Protein AF-A0A7Z7J2I7-F1 (afdb_monomer_lite)

Structure (mmCIF, N/CA/C/O backbone):
data_AF-A0A7Z7J2I7-F1
#
_entry.id   AF-A0A7Z7J2I7-F1
#
loop_
_atom_site.group_PDB
_atom_site.id
_atom_site.type_symbol
_atom_site.label_atom_id
_atom_site.label_alt_id
_atom_site.label_comp_id
_atom_site.label_asym_id
_atom_site.label_entity_id
_atom_site.label_seq_id
_atom_site.pdbx_PDB_ins_code
_atom_site.Cartn_x
_atom_site.Cartn_y
_atom_site.Cartn_z
_atom_site.occupancy
_atom_site.B_iso_or_equiv
_atom_site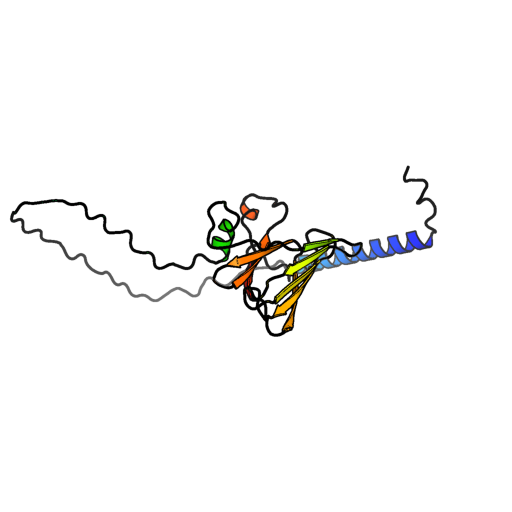.auth_seq_id
_atom_site.auth_comp_id
_atom_site.auth_asym_id
_atom_site.auth_atom_id
_atom_site.pdbx_PDB_model_num
ATOM 1 N N . MET A 1 1 ? 32.968 -18.333 -18.593 1.00 41.97 1 MET A N 1
ATOM 2 C CA . MET A 1 1 ? 32.351 -19.599 -19.050 1.00 41.97 1 MET A CA 1
ATOM 3 C C . MET A 1 1 ? 30.915 -19.385 -19.571 1.00 41.97 1 MET A C 1
ATOM 5 O O . MET A 1 1 ? 30.042 -20.169 -19.248 1.00 41.97 1 MET A O 1
ATOM 9 N N . TRP A 1 2 ? 30.654 -18.360 -20.406 1.00 38.00 2 TRP A N 1
ATOM 10 C CA . TRP A 1 2 ? 29.301 -18.065 -20.946 1.00 38.00 2 TRP A CA 1
ATOM 11 C C . TRP A 1 2 ? 29.164 -18.233 -22.467 1.00 38.00 2 TRP A C 1
ATOM 13 O O . TRP A 1 2 ? 28.057 -18.342 -22.977 1.00 38.00 2 TRP A O 1
ATOM 23 N N . ARG A 1 3 ? 30.276 -18.348 -23.208 1.00 45.78 3 ARG A N 1
ATOM 24 C CA . ARG A 1 3 ? 30.241 -18.556 -24.667 1.00 45.78 3 ARG A CA 1
ATOM 25 C C . ARG A 1 3 ? 29.925 -19.993 -25.108 1.00 45.78 3 ARG A C 1
ATOM 27 O O . ARG A 1 3 ? 29.630 -20.194 -26.276 1.00 45.78 3 ARG A O 1
ATOM 34 N N . LYS A 1 4 ? 29.966 -20.980 -24.203 1.00 50.62 4 LYS A N 1
ATOM 35 C CA . LYS A 1 4 ? 29.701 -22.396 -24.535 1.00 50.62 4 LYS A CA 1
ATOM 36 C C . LYS A 1 4 ? 28.220 -22.803 -24.452 1.00 50.62 4 LYS A C 1
ATOM 38 O O . LYS A 1 4 ? 27.864 -23.778 -25.094 1.00 50.62 4 LYS A O 1
ATOM 43 N N . ASN A 1 5 ? 27.367 -22.049 -23.745 1.00 47.88 5 ASN A N 1
ATOM 44 C CA . ASN A 1 5 ? 25.953 -22.419 -23.540 1.00 47.88 5 ASN A CA 1
ATOM 45 C C . ASN A 1 5 ? 24.966 -21.735 -24.503 1.00 47.88 5 ASN A C 1
ATOM 47 O O . ASN A 1 5 ? 23.831 -22.175 -24.603 1.00 47.88 5 ASN A O 1
ATOM 51 N N . TYR A 1 6 ? 25.389 -20.698 -25.235 1.00 52.16 6 TYR A N 1
ATOM 52 C CA . TYR A 1 6 ? 24.523 -19.950 -26.166 1.00 52.16 6 TYR A CA 1
ATOM 53 C C . TYR A 1 6 ? 24.984 -20.040 -27.630 1.00 52.16 6 TYR A C 1
ATOM 55 O O . TYR A 1 6 ? 24.519 -19.297 -28.488 1.00 52.16 6 TYR A O 1
ATOM 63 N N . GLY A 1 7 ? 25.901 -20.961 -27.939 1.00 42.50 7 GLY A N 1
ATOM 64 C CA . GLY A 1 7 ? 26.420 -21.201 -29.291 1.00 42.50 7 GLY A CA 1
ATOM 65 C C . GLY A 1 7 ? 25.515 -22.073 -30.168 1.00 42.50 7 GLY A C 1
ATOM 66 O O . GLY A 1 7 ? 26.033 -22.819 -30.992 1.00 42.50 7 GLY A O 1
ATOM 67 N N . GLY A 1 8 ? 24.195 -22.033 -29.957 1.00 51.72 8 GLY A N 1
ATOM 68 C CA . GLY A 1 8 ? 23.234 -22.925 -30.616 1.00 51.72 8 GLY A CA 1
ATOM 69 C C . GLY A 1 8 ? 21.888 -22.292 -30.979 1.00 51.72 8 GLY A C 1
ATOM 70 O O . GLY A 1 8 ? 20.948 -23.025 -31.264 1.00 51.72 8 GLY A O 1
ATOM 71 N N . GLY A 1 9 ? 21.766 -20.959 -30.968 1.00 50.91 9 GLY A N 1
ATOM 72 C CA . GLY A 1 9 ? 20.555 -20.277 -31.437 1.00 50.91 9 GLY A CA 1
ATOM 73 C C . GLY A 1 9 ? 20.462 -20.349 -32.961 1.00 50.91 9 GLY A C 1
ATOM 74 O O . GLY A 1 9 ? 21.208 -19.665 -33.665 1.00 50.91 9 GLY A O 1
ATOM 75 N N . GLY A 1 10 ? 19.588 -21.216 -33.474 1.00 55.50 10 GLY A N 1
ATOM 76 C CA . GLY A 1 10 ? 19.357 -21.404 -34.905 1.00 55.50 10 GLY A CA 1
ATOM 77 C C . GLY A 1 10 ? 18.953 -20.104 -35.610 1.00 55.50 10 GLY A C 1
ATOM 78 O O . GLY A 1 10 ? 18.407 -19.180 -35.011 1.00 55.50 10 GLY A O 1
ATOM 79 N N . ALA A 1 11 ? 19.199 -20.030 -36.920 1.00 57.66 11 ALA A N 1
ATOM 80 C CA . ALA A 1 11 ? 18.985 -18.844 -37.759 1.00 57.66 11 ALA A CA 1
ATOM 81 C C . ALA A 1 11 ? 17.563 -18.223 -37.701 1.00 57.66 11 ALA A C 1
ATOM 83 O O . ALA A 1 11 ? 17.365 -17.105 -38.179 1.00 57.66 11 ALA A O 1
ATOM 84 N N . SER A 1 12 ? 16.574 -18.916 -37.129 1.00 56.53 12 SER A N 1
ATOM 85 C CA . SER A 1 12 ? 15.213 -18.431 -36.867 1.00 56.53 12 SER A CA 1
ATOM 86 C C . SER A 1 12 ? 15.129 -17.443 -35.695 1.00 56.53 12 SER A C 1
ATOM 88 O O . SER A 1 12 ? 14.375 -16.473 -35.765 1.00 56.53 12 SER A O 1
ATOM 90 N N . GLU A 1 13 ? 15.929 -17.633 -34.649 1.00 56.62 13 GLU A N 1
ATOM 91 C CA . GLU A 1 13 ? 15.884 -16.824 -33.424 1.00 56.62 13 GLU A CA 1
ATOM 92 C C . GLU A 1 13 ? 16.580 -15.471 -33.632 1.00 56.62 13 GLU A C 1
ATOM 94 O O . GLU A 1 13 ? 16.057 -14.420 -33.265 1.00 56.62 13 GLU A O 1
ATOM 99 N N . LEU A 1 14 ? 17.681 -15.473 -34.392 1.00 57.81 14 LEU A N 1
ATOM 100 C CA . LEU A 1 14 ? 18.355 -14.257 -34.861 1.00 57.81 14 LEU A CA 1
ATOM 101 C C . LEU A 1 14 ? 17.494 -13.432 -35.829 1.00 57.81 14 LEU A C 1
ATOM 103 O O . LEU A 1 14 ? 17.565 -12.204 -35.817 1.00 57.81 14 LEU A O 1
ATOM 107 N N . LYS A 1 15 ? 16.663 -14.076 -36.662 1.00 59.19 15 LYS A N 1
ATOM 108 C CA . LYS A 1 15 ? 15.714 -13.365 -37.535 1.00 59.19 15 LYS A CA 1
ATOM 109 C C . LYS A 1 15 ? 14.617 -12.675 -36.728 1.00 59.19 15 LYS A C 1
ATOM 111 O O . LYS A 1 15 ? 14.298 -11.528 -37.017 1.00 59.19 15 LYS A O 1
ATOM 116 N N . ARG A 1 16 ? 14.082 -13.337 -35.698 1.00 62.06 16 ARG A N 1
ATOM 117 C CA . ARG A 1 16 ? 13.057 -12.755 -34.820 1.00 62.06 16 ARG A CA 1
ATOM 118 C C . ARG A 1 16 ? 13.599 -11.575 -34.013 1.00 62.06 16 ARG A C 1
ATOM 120 O O . ARG A 1 16 ? 12.920 -10.561 -33.910 1.00 62.06 16 ARG A O 1
ATOM 127 N N . LEU A 1 17 ? 14.832 -11.675 -33.514 1.00 57.94 17 LEU A N 1
ATOM 128 C CA . LEU A 1 17 ? 15.491 -10.575 -32.805 1.00 57.94 17 LEU A CA 1
ATOM 129 C C . LEU A 1 17 ? 15.737 -9.364 -33.716 1.00 57.94 17 LEU A C 1
ATOM 131 O O . LEU A 1 17 ? 15.422 -8.246 -33.325 1.00 57.94 17 LEU A O 1
ATOM 135 N N . ARG A 1 18 ? 16.191 -9.576 -34.959 1.00 66.81 18 ARG A N 1
ATOM 136 C CA . ARG A 1 18 ? 16.366 -8.478 -35.927 1.00 66.81 18 ARG A CA 1
ATOM 137 C C . ARG A 1 18 ? 15.052 -7.799 -36.309 1.00 66.81 18 ARG A C 1
ATOM 139 O O . ARG A 1 18 ? 15.029 -6.582 -36.452 1.00 66.81 18 ARG A O 1
ATOM 146 N N . LEU A 1 19 ? 13.969 -8.565 -36.452 1.00 66.81 19 LEU A N 1
ATOM 147 C CA . LEU A 1 19 ? 12.642 -8.008 -36.731 1.00 66.81 19 LEU A CA 1
ATOM 148 C C . LEU A 1 19 ? 12.137 -7.148 -35.564 1.00 66.81 19 LEU A C 1
ATOM 150 O O . LEU A 1 19 ? 11.666 -6.038 -35.789 1.00 66.81 19 LEU A O 1
ATOM 154 N N . LEU A 1 20 ? 12.313 -7.610 -34.323 1.00 62.84 20 LEU A N 1
ATOM 155 C CA . LEU A 1 20 ? 11.930 -6.853 -33.126 1.00 62.84 20 LEU A CA 1
ATOM 156 C C . LEU A 1 20 ? 12.767 -5.574 -32.944 1.00 62.84 20 LEU A C 1
ATOM 158 O O . LEU A 1 20 ? 12.234 -4.532 -32.564 1.00 62.84 20 LEU A O 1
ATOM 162 N N . GLU A 1 21 ? 14.065 -5.617 -33.252 1.00 69.44 21 GLU A N 1
ATOM 163 C CA . GLU A 1 21 ? 14.923 -4.424 -33.247 1.00 69.44 21 GLU A CA 1
ATOM 164 C C . GLU A 1 21 ? 14.513 -3.412 -34.327 1.00 69.44 21 GLU A C 1
ATOM 166 O O . GLU A 1 21 ? 14.523 -2.201 -34.090 1.00 69.44 21 GLU A O 1
ATOM 171 N N . GLU A 1 22 ? 14.117 -3.892 -35.506 1.00 73.38 22 GLU A N 1
ATOM 172 C CA . GLU A 1 22 ? 13.687 -3.045 -36.614 1.00 73.38 22 GLU A CA 1
ATOM 173 C C . GLU A 1 22 ? 12.326 -2.385 -36.354 1.00 73.38 22 GLU A C 1
ATOM 175 O O . GLU A 1 22 ? 12.154 -1.201 -36.660 1.00 73.38 22 GLU A O 1
ATOM 180 N N . GLU A 1 23 ? 11.390 -3.093 -35.717 1.00 71.88 23 GLU A N 1
ATOM 181 C CA . GLU A 1 23 ? 10.129 -2.512 -35.245 1.00 71.88 23 GLU A CA 1
ATOM 182 C C . GLU A 1 23 ? 10.354 -1.492 -34.123 1.00 71.88 23 GLU A C 1
ATOM 184 O O . GLU A 1 23 ? 9.805 -0.391 -34.180 1.00 71.88 23 GLU A O 1
ATOM 189 N N . SER A 1 24 ? 11.234 -1.786 -33.160 1.00 71.94 24 SER A N 1
ATOM 190 C CA . SER A 1 24 ? 11.578 -0.839 -32.090 1.00 71.94 24 SER A CA 1
ATOM 191 C C . SER A 1 24 ? 12.210 0.446 -32.638 1.00 71.94 24 SER A C 1
ATOM 193 O O . SER A 1 24 ? 11.919 1.545 -32.159 1.00 71.94 24 SER A O 1
ATOM 195 N N . ARG A 1 25 ? 13.041 0.337 -33.682 1.00 73.06 25 ARG A N 1
ATOM 196 C CA . ARG A 1 25 ? 13.637 1.497 -34.355 1.00 73.06 25 ARG A CA 1
ATOM 197 C C . ARG A 1 25 ? 12.584 2.343 -35.076 1.00 73.06 25 ARG A C 1
ATOM 199 O O . ARG A 1 25 ? 12.618 3.562 -34.942 1.00 73.06 25 ARG A O 1
ATOM 206 N N . LYS A 1 26 ? 11.633 1.715 -35.780 1.00 73.00 26 LYS A N 1
ATOM 207 C CA . LYS A 1 26 ? 10.525 2.419 -36.454 1.00 73.00 26 LYS A CA 1
ATOM 208 C C . LYS A 1 26 ? 9.612 3.136 -35.458 1.00 73.00 26 LYS A C 1
ATOM 210 O O . LYS A 1 26 ? 9.273 4.292 -35.679 1.00 73.00 26 LYS A O 1
ATOM 215 N N . LEU A 1 27 ? 9.285 2.497 -34.334 1.00 68.25 27 LEU A N 1
ATOM 216 C CA . LEU A 1 27 ? 8.497 3.101 -33.254 1.00 68.25 27 LEU A CA 1
ATOM 217 C C . LEU A 1 27 ? 9.189 4.328 -32.648 1.00 68.25 27 LEU A C 1
ATOM 219 O O . LEU A 1 27 ? 8.560 5.370 -32.497 1.00 68.25 27 LEU A O 1
ATOM 223 N N . LYS A 1 28 ? 10.494 4.247 -32.365 1.00 69.25 28 LYS A N 1
ATOM 224 C CA . LYS A 1 28 ? 11.261 5.396 -31.848 1.00 69.25 28 LYS A CA 1
ATOM 225 C C . LYS A 1 28 ? 11.316 6.562 -32.833 1.00 69.25 28 LYS A C 1
ATOM 227 O O . LYS A 1 28 ? 11.291 7.710 -32.404 1.00 69.25 28 LYS A O 1
ATOM 232 N N . GLN A 1 29 ? 11.382 6.270 -34.129 1.00 67.12 29 GLN A N 1
ATOM 233 C CA . GLN A 1 29 ? 11.424 7.289 -35.173 1.00 67.12 29 GLN A CA 1
ATOM 234 C C . GLN A 1 29 ? 10.064 7.985 -35.332 1.00 67.12 29 GLN A C 1
ATOM 236 O O . GLN A 1 29 ? 10.010 9.207 -35.324 1.00 67.12 29 GLN A O 1
ATOM 241 N N . LEU A 1 30 ? 8.962 7.226 -35.314 1.00 69.69 30 LEU A N 1
ATOM 242 C CA . LEU A 1 30 ? 7.604 7.785 -35.324 1.00 69.69 30 LEU A CA 1
ATOM 243 C C . LEU A 1 30 ? 7.307 8.642 -34.085 1.00 69.69 30 LEU A C 1
ATOM 245 O O . LEU A 1 30 ? 6.670 9.684 -34.198 1.00 69.69 30 LEU A O 1
ATOM 249 N N . VAL A 1 31 ? 7.788 8.237 -32.905 1.00 66.75 31 VAL A N 1
ATOM 250 C CA . VAL A 1 31 ? 7.647 9.029 -31.672 1.00 66.75 31 VAL A CA 1
ATOM 251 C C . VAL A 1 31 ? 8.455 10.325 -31.745 1.00 66.75 31 VAL A C 1
ATOM 253 O O . VAL A 1 31 ? 7.981 11.358 -31.277 1.00 66.75 31 VAL A O 1
ATOM 256 N N . ALA A 1 32 ? 9.649 10.296 -32.340 1.00 68.06 32 ALA A N 1
ATOM 257 C CA . ALA A 1 32 ? 10.458 11.496 -32.534 1.00 68.06 32 ALA A CA 1
ATOM 258 C C . ALA A 1 32 ? 9.798 12.475 -33.521 1.00 68.06 32 ALA A C 1
ATOM 260 O O . ALA A 1 32 ? 9.697 13.660 -33.211 1.00 68.06 32 ALA A O 1
ATOM 261 N N . ASP A 1 33 ? 9.275 11.973 -34.642 1.00 55.62 33 ASP A N 1
ATOM 262 C CA . ASP A 1 33 ? 8.595 12.789 -35.655 1.00 55.62 33 ASP A CA 1
ATOM 263 C C . ASP A 1 33 ? 7.287 13.397 -35.106 1.00 55.62 33 ASP A C 1
ATOM 265 O O . ASP A 1 33 ? 7.050 14.593 -35.249 1.00 55.62 33 ASP A O 1
ATOM 269 N N . LEU A 1 34 ? 6.488 12.629 -34.351 1.00 55.47 34 LEU A N 1
ATOM 270 C CA . LEU A 1 34 ? 5.261 13.121 -33.694 1.00 55.47 34 LEU A CA 1
ATOM 271 C C . LEU A 1 34 ? 5.521 14.088 -32.527 1.00 55.47 34 LEU A C 1
ATOM 273 O O . LEU A 1 34 ? 4.622 14.827 -32.117 1.00 55.47 34 LEU A O 1
ATOM 277 N N . SER A 1 35 ? 6.728 14.070 -31.958 1.00 55.97 35 SER A N 1
ATOM 278 C CA . SER A 1 35 ? 7.129 15.005 -30.901 1.00 55.97 35 SER A CA 1
ATOM 279 C C . SER A 1 35 ? 7.598 16.350 -31.465 1.00 55.97 35 SER A C 1
ATOM 281 O O . SER A 1 35 ? 7.520 17.354 -30.758 1.00 55.97 35 SER A O 1
ATOM 283 N N . LEU A 1 36 ? 8.050 16.388 -32.725 1.00 49.31 36 LEU A N 1
ATOM 284 C CA . LEU A 1 36 ? 8.496 17.611 -33.399 1.00 49.31 36 LEU A CA 1
ATOM 285 C C . LEU A 1 36 ? 7.327 18.513 -33.839 1.00 49.31 36 LEU A C 1
ATOM 287 O O . LEU A 1 36 ? 7.472 19.731 -33.797 1.00 49.31 36 LEU A O 1
ATOM 291 N N . ASP A 1 37 ? 6.146 17.956 -34.134 1.00 47.59 37 ASP A N 1
ATOM 292 C CA . ASP A 1 37 ? 4.958 18.732 -34.547 1.00 47.59 37 ASP A CA 1
ATOM 293 C C . ASP A 1 37 ? 4.209 19.437 -33.395 1.00 47.59 37 ASP A C 1
ATOM 295 O O . ASP A 1 37 ? 3.241 20.162 -33.624 1.00 47.59 37 ASP A O 1
ATOM 299 N N . LYS A 1 38 ? 4.634 19.260 -32.135 1.00 52.59 38 LYS A N 1
ATOM 300 C CA . LYS A 1 38 ? 3.988 19.899 -30.966 1.00 52.59 38 LYS A CA 1
ATOM 301 C C . LYS A 1 38 ? 4.667 21.179 -30.487 1.00 52.59 38 LYS A C 1
ATOM 303 O O . LYS A 1 38 ? 4.219 21.778 -29.509 1.00 52.59 38 LYS A O 1
ATOM 308 N N . ALA A 1 39 ? 5.727 21.620 -31.154 1.00 53.44 39 ALA A N 1
ATOM 309 C CA . ALA A 1 39 ? 6.383 22.876 -30.833 1.00 53.44 39 ALA A CA 1
ATOM 310 C C . ALA A 1 39 ? 5.902 23.979 -31.783 1.00 53.44 39 ALA A C 1
ATOM 312 O O . ALA A 1 39 ? 6.451 24.081 -32.872 1.00 53.44 39 ALA A O 1
ATOM 313 N N . MET A 1 40 ? 4.898 24.776 -31.365 1.00 44.62 40 MET A N 1
ATOM 314 C CA . MET A 1 40 ? 4.685 26.213 -31.686 1.00 44.62 40 MET A CA 1
ATOM 315 C C . MET A 1 40 ? 3.272 26.699 -31.262 1.00 44.62 40 MET A C 1
ATOM 317 O O . MET A 1 40 ? 2.313 25.946 -31.399 1.00 44.62 40 MET A O 1
ATOM 321 N N . PRO A 1 41 ? 3.075 27.979 -30.873 1.00 49.34 41 PRO A N 1
ATOM 322 C CA . PRO A 1 41 ? 3.684 28.688 -29.740 1.00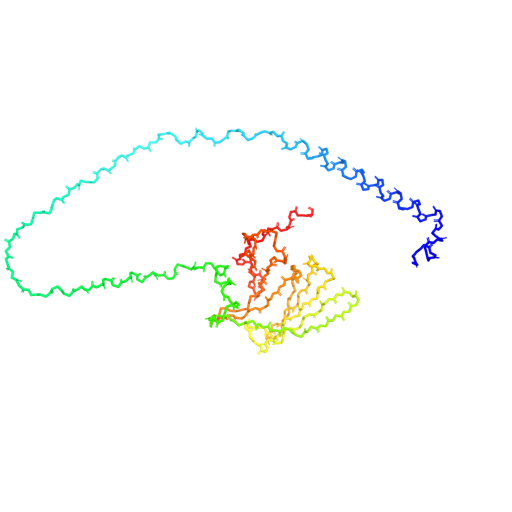 49.34 41 PRO A CA 1
ATOM 323 C C . PRO A 1 41 ? 2.628 29.216 -28.730 1.00 49.34 41 PRO A C 1
ATOM 325 O O . PRO A 1 41 ? 1.491 29.519 -29.086 1.00 49.34 41 PRO A O 1
ATOM 328 N N . GLN A 1 42 ? 3.025 29.376 -27.459 1.00 47.06 42 GLN A N 1
ATOM 329 C CA . GLN A 1 42 ? 2.257 30.099 -26.433 1.00 47.06 42 GLN A CA 1
ATOM 330 C C . GLN A 1 42 ? 2.335 31.609 -26.682 1.00 47.06 42 GLN A C 1
ATOM 332 O O . GLN A 1 42 ? 3.218 32.280 -26.156 1.00 47.06 42 GLN A O 1
ATOM 337 N N . GLU A 1 43 ? 1.397 32.154 -27.443 1.00 49.25 43 GLU A N 1
ATOM 338 C CA . GLU A 1 43 ? 1.133 33.590 -27.452 1.00 49.25 43 GLU A CA 1
ATOM 339 C C . GLU A 1 43 ? -0.372 33.821 -27.287 1.00 49.25 43 GLU A C 1
ATOM 341 O O . GLU A 1 43 ? -1.186 33.065 -27.810 1.00 49.25 43 GLU A O 1
ATOM 346 N N . VAL A 1 44 ? -0.723 34.890 -26.565 1.00 44.78 44 VAL A N 1
ATOM 347 C CA . VAL A 1 44 ? -2.084 35.398 -26.303 1.00 44.78 44 VAL A CA 1
ATOM 348 C C . VAL A 1 44 ? -2.820 34.806 -25.088 1.00 44.78 44 VAL A C 1
ATOM 350 O O . VAL A 1 44 ? -3.837 34.151 -25.250 1.00 44.78 44 VAL A O 1
ATOM 353 N N . VAL A 1 45 ? -2.394 35.152 -23.862 1.00 41.00 45 VAL A N 1
ATOM 354 C CA . VAL A 1 45 ? -3.312 35.555 -22.764 1.00 41.00 45 VAL A CA 1
ATOM 355 C C . VAL A 1 45 ? -2.551 36.465 -21.785 1.00 41.00 45 VAL A C 1
ATOM 357 O O . VAL A 1 45 ? -2.058 36.005 -20.763 1.00 41.00 45 VAL A O 1
ATOM 360 N N . ASN A 1 46 ? -2.397 37.754 -22.094 1.00 39.94 46 ASN A N 1
ATOM 361 C CA . ASN A 1 46 ? -1.869 38.719 -21.115 1.00 39.94 46 ASN A CA 1
ATOM 362 C C . ASN A 1 46 ? -2.448 40.137 -21.239 1.00 39.94 46 ASN A C 1
ATOM 364 O O . ASN A 1 46 ? -1.856 41.070 -20.713 1.00 39.94 46 ASN A O 1
ATOM 368 N N . ASP A 1 47 ? -3.606 40.318 -21.884 1.00 38.69 47 ASP A N 1
ATOM 369 C CA . ASP A 1 47 ? -4.091 41.675 -22.185 1.00 38.69 47 ASP A CA 1
ATOM 370 C C . ASP A 1 47 ? -5.585 41.908 -21.925 1.00 38.69 47 ASP A C 1
ATOM 372 O O . ASP A 1 47 ? -6.266 42.626 -22.651 1.00 38.69 47 ASP A O 1
ATOM 376 N N . VAL A 1 48 ? -6.125 41.314 -20.855 1.00 37.72 48 VAL A N 1
ATOM 377 C CA . VAL A 1 48 ? -7.471 41.669 -20.365 1.00 37.72 48 VAL A CA 1
ATOM 378 C C . VAL A 1 48 ? -7.478 41.824 -18.849 1.00 37.72 48 VAL A C 1
ATOM 380 O O . VAL A 1 48 ? -8.266 41.175 -18.187 1.00 37.72 48 VAL A O 1
ATOM 383 N N . ILE A 1 49 ? -6.618 42.674 -18.276 1.00 35.22 49 ILE A N 1
ATOM 384 C CA . ILE A 1 49 ? -6.927 43.367 -17.008 1.00 35.22 49 ILE A CA 1
ATOM 385 C C . ILE A 1 49 ? -6.253 44.751 -17.025 1.00 35.22 49 ILE A C 1
ATOM 387 O O . ILE A 1 49 ? -5.222 44.976 -16.398 1.00 35.22 49 ILE A O 1
ATOM 391 N N . HIS A 1 50 ? -6.857 45.708 -17.732 1.00 29.95 50 HIS A N 1
ATOM 392 C CA . HIS A 1 50 ? -6.660 47.130 -17.450 1.00 29.95 50 HIS A CA 1
ATOM 393 C C . HIS A 1 50 ? -8.029 47.817 -17.362 1.00 29.95 50 HIS A C 1
ATOM 395 O O . HIS A 1 50 ? -8.889 47.605 -18.213 1.00 29.95 50 HIS A O 1
ATOM 401 N N . THR A 1 51 ? -8.180 48.668 -16.338 1.00 32.22 51 THR A N 1
ATOM 402 C CA . THR A 1 51 ? -9.355 49.477 -15.933 1.00 32.22 51 THR A CA 1
ATOM 403 C C . THR A 1 51 ? -10.546 48.673 -15.375 1.00 32.22 51 THR A C 1
ATOM 405 O O . THR A 1 51 ? -11.095 47.827 -16.058 1.00 32.22 51 THR A O 1
ATOM 408 N N . GLN A 1 52 ? -11.027 48.836 -14.135 1.00 34.78 52 GLN A N 1
ATOM 409 C CA . GLN A 1 52 ? -11.159 50.002 -13.236 1.00 34.78 52 GLN A CA 1
ATOM 410 C C . GLN A 1 52 ? -10.938 49.528 -11.770 1.00 34.78 52 GLN A C 1
ATOM 412 O O . GLN A 1 52 ? -11.231 48.382 -11.469 1.00 34.78 52 GLN A O 1
ATOM 417 N N . GLY A 1 53 ? -10.404 50.235 -10.768 1.00 32.81 53 GLY A N 1
ATOM 418 C CA . GLY A 1 53 ? -10.357 51.659 -10.464 1.00 32.81 53 GLY A CA 1
ATOM 419 C C . GLY A 1 53 ? -11.232 51.993 -9.242 1.00 32.81 53 GLY A C 1
ATOM 420 O O . GLY A 1 53 ? -12.287 52.555 -9.464 1.00 32.81 53 GLY A O 1
ATOM 421 N N . VAL A 1 54 ? -10.819 51.717 -7.987 1.00 32.31 54 VAL A N 1
ATOM 422 C CA . VAL A 1 54 ? -11.216 52.523 -6.799 1.00 32.31 54 VAL A CA 1
ATOM 423 C C . VAL A 1 54 ? -10.121 52.492 -5.724 1.00 32.31 54 VAL A C 1
ATOM 425 O O . VAL A 1 54 ? -9.786 51.467 -5.137 1.00 32.31 54 VAL A O 1
ATOM 428 N N . PHE A 1 55 ? -9.590 53.681 -5.475 1.00 31.66 55 PHE A N 1
ATOM 429 C CA . PHE A 1 55 ? -8.687 54.079 -4.406 1.00 31.66 55 PHE A CA 1
ATOM 430 C C . PHE A 1 55 ? -9.468 54.137 -3.079 1.00 31.66 55 PHE A C 1
ATOM 432 O O . PHE A 1 55 ? -10.470 54.845 -3.012 1.00 31.66 55 PHE A O 1
ATOM 439 N N . MET A 1 56 ? -9.006 53.497 -2.000 1.00 27.09 56 MET A N 1
ATOM 440 C CA . MET A 1 56 ? -9.462 53.869 -0.654 1.00 27.09 56 MET A CA 1
ATOM 441 C C . MET A 1 56 ? -8.274 53.999 0.295 1.00 27.09 56 MET A C 1
ATOM 443 O O . MET A 1 56 ? -7.630 53.036 0.699 1.00 27.09 56 MET A O 1
ATOM 447 N N . LYS A 1 57 ? -7.976 55.258 0.605 1.00 34.41 57 LYS A N 1
ATOM 448 C CA . LYS A 1 57 ? -6.915 55.728 1.487 1.00 34.41 57 LYS A CA 1
ATOM 449 C C . LYS A 1 57 ? -7.536 55.892 2.872 1.00 34.41 57 LYS A C 1
ATOM 451 O O . LYS A 1 57 ? -8.272 56.851 3.097 1.00 34.41 57 LYS A O 1
ATOM 456 N N . ILE A 1 58 ? -7.300 54.945 3.777 1.00 35.56 58 ILE A N 1
ATOM 457 C CA . ILE A 1 58 ? -7.768 55.063 5.163 1.00 35.56 58 ILE A CA 1
ATOM 458 C C . ILE A 1 58 ? -6.705 55.816 5.967 1.00 35.56 58 ILE A C 1
ATOM 460 O O . ILE A 1 58 ? -5.516 55.507 5.926 1.00 35.56 58 ILE A O 1
ATOM 464 N N . LYS A 1 59 ? -7.172 56.894 6.597 1.00 31.53 59 LYS A N 1
ATOM 465 C CA . LYS A 1 59 ? -6.408 57.980 7.212 1.00 31.53 59 LYS A CA 1
ATOM 466 C C . LYS A 1 59 ? -5.826 57.559 8.563 1.00 31.53 59 LYS A C 1
ATOM 468 O O . LYS A 1 59 ? -6.487 56.883 9.344 1.00 31.53 59 LYS A O 1
ATOM 473 N N . SER A 1 60 ? -4.620 58.046 8.849 1.00 37.84 60 SER A N 1
ATOM 474 C CA . SER A 1 60 ? -4.023 58.053 10.184 1.00 37.84 60 SER A CA 1
ATOM 475 C C . SER A 1 60 ? -4.926 58.804 11.167 1.00 37.84 60 SER A C 1
ATOM 477 O O . SER A 1 60 ? -5.244 59.973 10.931 1.00 37.84 60 SER A O 1
ATOM 479 N N . VAL A 1 61 ? -5.289 58.173 12.279 1.00 37.94 61 VAL A N 1
ATOM 480 C CA . VAL A 1 61 ? -5.860 58.855 13.446 1.00 37.94 61 VAL A CA 1
ATOM 481 C C . VAL A 1 61 ? -4.827 58.777 14.562 1.00 37.94 61 VAL A C 1
ATOM 483 O O . VAL A 1 61 ? -4.343 57.700 14.903 1.00 37.94 61 VAL A O 1
ATOM 486 N N . GLY A 1 62 ? -4.422 59.956 15.032 1.00 32.75 62 GLY A N 1
ATOM 487 C CA . GLY A 1 62 ? -3.358 60.151 16.002 1.00 32.75 62 GLY A CA 1
ATOM 488 C C . GLY A 1 62 ? -3.715 59.662 17.402 1.00 32.75 62 GLY A C 1
ATOM 489 O O . GLY A 1 62 ? -4.867 59.710 17.827 1.00 32.75 62 GLY A O 1
ATOM 490 N N . CYS A 1 63 ? -2.683 59.239 18.126 1.00 32.53 63 CYS A N 1
ATOM 491 C CA . CYS A 1 63 ? -2.740 58.976 19.555 1.00 32.53 63 CYS A CA 1
ATOM 492 C C . CYS A 1 63 ? -2.223 60.230 20.276 1.00 32.53 63 CYS A C 1
ATOM 494 O O . CYS A 1 63 ? -1.025 60.512 20.261 1.00 32.53 63 CYS A O 1
ATOM 496 N N . VAL A 1 64 ? -3.131 61.018 20.856 1.00 36.72 64 VAL A N 1
ATOM 497 C CA . VAL A 1 64 ? -2.792 62.097 21.792 1.00 36.72 64 VAL A CA 1
ATOM 498 C C . V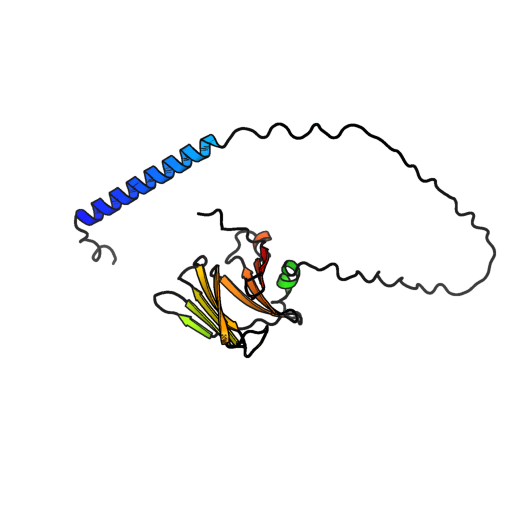AL A 1 64 ? -2.573 61.443 23.154 1.00 36.72 64 VAL A C 1
ATOM 500 O O . VAL A 1 64 ? -3.526 61.012 23.797 1.00 36.72 64 VAL A O 1
ATOM 503 N N . ALA A 1 65 ? -1.317 61.330 23.581 1.00 38.62 65 ALA A N 1
ATOM 504 C CA . ALA A 1 65 ? -0.975 60.851 24.915 1.00 38.62 65 ALA A CA 1
ATOM 505 C C . ALA A 1 65 ? -1.063 62.016 25.911 1.00 38.62 65 ALA A C 1
ATOM 507 O O . ALA A 1 65 ? -0.153 62.838 26.009 1.00 38.62 65 ALA A O 1
ATOM 508 N N . PHE A 1 66 ? -2.171 62.089 26.648 1.00 31.08 66 PHE A N 1
ATOM 509 C CA . PHE A 1 66 ? -2.238 62.859 27.887 1.00 31.08 66 PHE A CA 1
ATOM 510 C C . PHE A 1 66 ? -1.499 62.065 28.968 1.00 31.08 66 PHE A C 1
ATOM 512 O O . PHE A 1 66 ? -1.913 60.970 29.347 1.00 31.08 66 PHE A O 1
ATOM 519 N N . ALA A 1 67 ? -0.375 62.600 29.434 1.00 42.31 67 ALA A N 1
ATOM 520 C CA . ALA A 1 67 ? 0.314 62.094 30.609 1.00 42.31 67 ALA A CA 1
ATOM 521 C C . ALA A 1 67 ? -0.497 62.443 31.858 1.00 42.31 67 ALA A C 1
ATOM 523 O O . ALA A 1 67 ? -0.809 63.613 32.040 1.00 42.31 67 ALA A O 1
ATOM 524 N N . LEU A 1 68 ? -0.761 61.467 32.730 1.00 34.66 68 LEU A N 1
ATOM 525 C CA . LEU A 1 68 ? -0.723 61.640 34.183 1.00 34.66 68 LEU A CA 1
ATOM 526 C C . LEU A 1 68 ? -0.457 60.278 34.853 1.00 34.66 68 LEU A C 1
ATOM 528 O O . LEU A 1 68 ? -0.949 59.236 34.430 1.00 34.66 68 LEU A O 1
ATOM 532 N N . PHE A 1 69 ? 0.413 60.344 35.857 1.00 34.78 69 PHE A N 1
ATOM 533 C CA . PHE A 1 69 ? 0.996 59.287 36.685 1.00 34.78 69 PHE A CA 1
ATOM 534 C C . PHE A 1 69 ? -0.020 58.277 37.253 1.00 34.78 69 PHE A C 1
ATOM 536 O O . PHE A 1 69 ? -1.118 58.676 37.607 1.00 34.78 69 PHE A O 1
ATOM 543 N N . PHE A 1 70 ? 0.376 57.005 37.420 1.00 33.19 70 PHE A N 1
ATOM 544 C CA . PHE A 1 70 ? 0.673 56.371 38.723 1.00 33.19 70 PHE A CA 1
ATOM 545 C C . PHE A 1 70 ? 1.155 54.910 38.533 1.00 33.19 70 PHE A C 1
ATOM 547 O O . PHE A 1 70 ? 0.451 54.053 38.020 1.00 33.19 70 PHE A O 1
ATOM 554 N N . ILE A 1 71 ? 2.418 54.696 38.917 1.00 49.44 71 ILE A N 1
ATOM 555 C CA . ILE A 1 71 ? 3.079 53.521 39.516 1.00 49.44 71 ILE A CA 1
ATOM 556 C C . ILE A 1 71 ? 2.311 52.179 39.489 1.00 49.44 71 ILE A C 1
ATOM 558 O O . ILE A 1 71 ? 1.258 52.053 40.107 1.00 49.44 71 ILE A O 1
ATOM 562 N N . THR A 1 72 ? 2.945 51.140 38.921 1.00 42.41 72 THR A N 1
ATOM 563 C CA . THR A 1 72 ? 3.314 49.845 39.560 1.00 42.41 72 THR A CA 1
ATOM 564 C C . THR A 1 72 ? 3.230 48.683 38.554 1.00 42.41 72 THR A C 1
ATOM 566 O O . THR A 1 72 ? 2.150 48.305 38.121 1.00 42.41 72 THR A O 1
ATOM 569 N N . GLY A 1 73 ? 4.382 48.071 38.248 1.00 39.53 73 GLY A N 1
ATOM 570 C CA . GLY A 1 73 ? 4.477 46.680 37.781 1.00 39.53 73 GLY A CA 1
ATOM 571 C C . GLY A 1 73 ? 4.372 46.422 36.273 1.00 39.53 73 GLY A C 1
ATOM 572 O O . GLY A 1 73 ? 3.354 45.930 35.798 1.00 39.53 73 GLY A O 1
ATOM 573 N N . CYS A 1 74 ? 5.469 46.604 35.529 1.00 36.50 74 CYS A N 1
ATOM 574 C CA . CYS A 1 74 ? 5.638 45.933 34.234 1.00 36.50 74 CYS A CA 1
ATOM 575 C C . CYS A 1 74 ? 5.883 44.434 34.471 1.00 36.50 74 CYS A C 1
ATOM 577 O O . CYS A 1 74 ? 7.026 43.988 34.542 1.00 36.50 74 CYS A O 1
ATOM 579 N N . THR A 1 75 ? 4.817 43.644 34.593 1.00 47.06 75 THR A N 1
ATOM 580 C CA . THR A 1 75 ? 4.910 42.230 34.227 1.00 47.06 75 THR A CA 1
ATOM 581 C C . THR A 1 75 ? 4.792 42.165 32.711 1.00 47.06 75 THR A C 1
ATOM 583 O O . THR A 1 75 ? 3.807 42.604 32.122 1.00 47.06 75 THR A O 1
ATOM 586 N N . VAL A 1 76 ? 5.839 41.669 32.056 1.00 46.66 76 VAL A N 1
ATOM 587 C CA . VAL A 1 76 ? 5.748 41.219 30.669 1.00 46.66 76 VAL A CA 1
ATOM 588 C C . VAL A 1 76 ? 4.807 40.018 30.657 1.00 46.66 76 VAL A C 1
ATOM 590 O O . VAL A 1 76 ? 5.230 38.878 30.816 1.00 46.66 76 VAL A O 1
ATOM 593 N N . VAL A 1 77 ? 3.508 40.271 30.493 1.00 36.19 77 VAL A N 1
ATOM 594 C CA . VAL A 1 77 ? 2.614 39.271 29.919 1.00 36.19 77 VAL A CA 1
ATOM 595 C C . VAL A 1 77 ? 3.094 39.122 28.488 1.00 36.19 77 VAL A C 1
ATOM 597 O O . VAL A 1 77 ? 2.780 39.927 27.613 1.00 36.19 77 VAL A O 1
ATOM 600 N N . SER A 1 78 ? 3.938 38.117 28.265 1.00 41.47 78 SER A N 1
ATOM 601 C CA . SER A 1 78 ? 4.094 37.536 26.945 1.00 41.47 78 SER A CA 1
ATOM 602 C C . SER A 1 78 ? 2.681 37.197 26.501 1.00 41.47 78 SER A C 1
ATOM 604 O O . SER A 1 78 ? 2.060 36.290 27.056 1.00 41.47 78 SER A O 1
ATOM 606 N N . ALA A 1 79 ? 2.136 37.994 25.580 1.00 38.12 79 ALA A N 1
ATOM 607 C CA . ALA A 1 79 ? 0.934 37.625 24.866 1.00 38.12 79 ALA A CA 1
ATOM 608 C C . ALA A 1 79 ? 1.226 36.233 24.319 1.00 38.12 79 ALA A C 1
ATOM 610 O O . ALA A 1 79 ? 2.142 36.064 23.508 1.00 38.12 79 ALA A O 1
ATOM 611 N N . GLY A 1 80 ? 0.539 35.242 24.897 1.00 33.50 80 GLY A N 1
ATOM 612 C CA . GLY A 1 80 ? 0.630 33.862 24.474 1.00 33.50 80 GLY A CA 1
ATOM 613 C C . GLY A 1 80 ? 0.557 33.878 22.965 1.00 33.50 80 GLY A C 1
ATOM 614 O O . GLY A 1 80 ? -0.337 34.523 22.405 1.00 33.50 80 GLY A O 1
ATOM 615 N N . ALA A 1 81 ? 1.567 33.263 22.343 1.00 35.88 81 ALA A N 1
ATOM 616 C CA . ALA A 1 81 ? 1.586 33.010 20.921 1.00 35.88 81 ALA A CA 1
ATOM 617 C C . ALA A 1 81 ? 0.159 32.662 20.529 1.00 35.88 81 ALA A C 1
ATOM 619 O O . ALA A 1 81 ? -0.424 31.748 21.124 1.00 35.88 81 ALA A O 1
ATOM 620 N N . ALA A 1 82 ? -0.414 33.477 19.638 1.00 30.45 82 ALA A N 1
ATOM 621 C CA . ALA A 1 82 ? -1.716 33.213 19.071 1.00 30.45 82 ALA A CA 1
ATOM 622 C C . ALA A 1 82 ? -1.741 31.720 18.783 1.00 30.45 82 ALA A C 1
ATOM 624 O O . ALA A 1 82 ? -0.873 31.219 18.061 1.00 30.45 82 ALA A O 1
ATOM 625 N N . MET A 1 83 ? -2.649 31.023 19.466 1.00 38.22 83 MET A N 1
ATOM 626 C CA . MET A 1 83 ? -2.956 29.639 19.191 1.00 38.22 83 MET A CA 1
ATOM 627 C C . MET A 1 83 ? -3.277 29.647 17.711 1.00 38.22 83 MET A C 1
ATOM 629 O O . MET A 1 83 ? -4.337 30.118 17.293 1.00 38.22 83 MET A O 1
ATOM 633 N N . SER A 1 84 ? -2.304 29.247 16.905 1.00 35.69 84 SER A N 1
ATOM 634 C CA . SER A 1 84 ? -2.561 28.947 15.523 1.00 35.69 84 SER A CA 1
ATOM 635 C C . SER A 1 84 ? -3.615 27.863 15.638 1.00 35.69 84 SER A C 1
ATOM 637 O O . SER A 1 84 ? -3.363 26.801 16.213 1.00 35.69 84 SER A O 1
ATOM 639 N N . ALA A 1 85 ? -4.823 28.153 15.156 1.00 34.22 85 ALA A N 1
ATOM 640 C CA . ALA A 1 85 ? -5.708 27.093 14.714 1.00 34.22 85 ALA A CA 1
ATOM 641 C C . ALA A 1 85 ? -4.828 26.082 13.963 1.00 34.22 85 ALA A C 1
ATOM 643 O O . ALA A 1 85 ? -3.923 26.539 13.253 1.00 34.22 85 ALA A O 1
ATOM 644 N N . PRO A 1 86 ? -5.001 24.760 14.128 1.00 38.81 86 PRO A N 1
ATOM 645 C CA . PRO A 1 86 ? -4.224 23.810 13.356 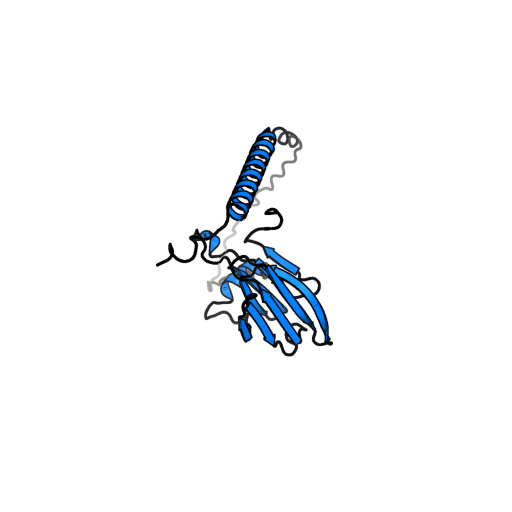1.00 38.81 86 PRO A CA 1
ATOM 646 C C . PRO A 1 86 ? -4.599 24.034 11.889 1.00 38.81 86 PRO A C 1
ATOM 648 O O . PRO A 1 86 ? -5.569 23.480 11.382 1.00 38.81 86 PRO A O 1
ATOM 651 N N . SER A 1 87 ? -3.874 24.925 11.214 1.00 37.34 87 SER A N 1
ATOM 652 C CA . SER A 1 87 ? -3.847 25.015 9.772 1.00 37.34 87 SER A CA 1
ATOM 653 C C . SER A 1 87 ? -3.292 23.668 9.382 1.00 37.34 87 SER A C 1
ATOM 655 O O . SER A 1 87 ? -2.116 23.413 9.642 1.00 37.34 87 SER A O 1
ATOM 657 N N . GLY A 1 88 ? -4.176 22.781 8.928 1.00 40.66 88 GLY A N 1
ATOM 658 C CA . GLY A 1 88 ? -3.848 21.399 8.640 1.00 40.66 88 GLY A CA 1
ATOM 659 C C . GLY A 1 88 ? -2.555 21.358 7.848 1.00 40.66 88 GLY A C 1
ATOM 660 O O . GLY A 1 88 ? -2.529 21.719 6.671 1.00 40.66 88 GLY A O 1
ATOM 661 N N . ALA A 1 89 ? -1.464 20.965 8.508 1.00 54.28 89 ALA A N 1
ATOM 662 C CA . ALA A 1 89 ? -0.302 20.513 7.783 1.00 54.28 89 ALA A CA 1
ATOM 663 C C . ALA A 1 89 ? -0.844 19.378 6.918 1.00 54.28 89 ALA A C 1
ATOM 665 O O . ALA A 1 89 ? -1.507 18.482 7.440 1.00 54.28 89 ALA A O 1
ATOM 666 N N . SER A 1 90 ? -0.685 19.474 5.595 1.00 76.12 90 SER A N 1
ATOM 667 C CA . SER A 1 90 ? -1.146 18.401 4.714 1.00 76.12 90 SER A CA 1
ATOM 668 C C . SER A 1 90 ? -0.645 17.074 5.296 1.00 76.12 90 SER A C 1
ATOM 670 O O . SER A 1 90 ? 0.508 17.015 5.723 1.00 76.12 90 SER A O 1
ATOM 672 N N . LEU A 1 91 ? -1.465 16.018 5.335 1.00 82.19 91 LEU A N 1
ATOM 673 C CA . LEU A 1 91 ? -1.024 14.695 5.817 1.00 82.19 91 LEU A CA 1
ATOM 674 C C . LEU A 1 91 ? 0.281 14.240 5.124 1.00 82.19 91 LEU A C 1
ATOM 676 O O . LEU A 1 91 ? 1.053 13.456 5.663 1.00 82.19 91 LEU A O 1
ATOM 680 N N . CYS A 1 92 ? 0.575 14.803 3.951 1.00 82.25 92 CYS A N 1
ATOM 681 C CA . CYS A 1 92 ? 1.857 14.713 3.268 1.00 82.25 92 CYS A CA 1
ATOM 682 C C . CYS A 1 92 ? 3.058 15.242 4.079 1.00 82.25 92 CYS A C 1
ATOM 684 O O . CYS A 1 92 ? 4.083 14.569 4.164 1.00 82.25 92 CYS A O 1
ATOM 686 N N . GLU A 1 93 ? 2.942 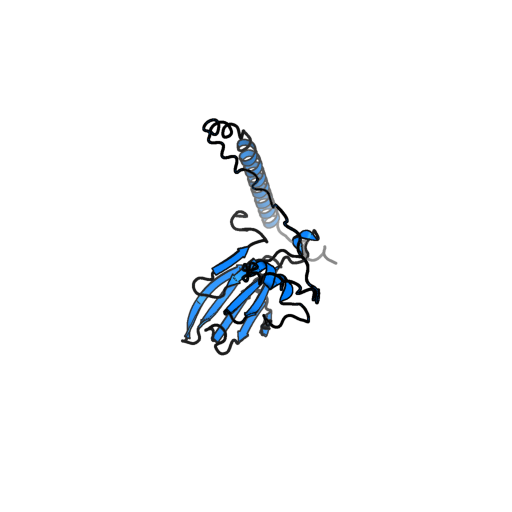16.432 4.670 1.00 84.75 93 GLU A N 1
ATOM 687 C CA . GLU A 1 93 ? 3.943 17.027 5.563 1.00 84.75 93 GLU A CA 1
ATOM 688 C C . GLU A 1 93 ? 4.092 16.199 6.840 1.00 84.75 93 GLU A C 1
ATOM 690 O O . GLU A 1 93 ? 5.204 15.851 7.233 1.00 84.75 93 GLU A O 1
ATOM 695 N N . GLU A 1 94 ? 2.970 15.798 7.438 1.00 87.44 94 GLU A N 1
ATOM 696 C CA . GLU A 1 94 ? 2.971 14.992 8.660 1.00 87.44 94 GLU A CA 1
ATOM 697 C C . GLU A 1 94 ? 3.629 13.623 8.444 1.00 87.44 94 GLU A C 1
ATOM 699 O O . GLU A 1 94 ? 4.495 13.209 9.222 1.00 87.44 94 GLU A O 1
ATOM 704 N N . SER A 1 95 ? 3.319 12.964 7.320 1.00 88.69 95 SER A N 1
ATOM 705 C CA . SER A 1 95 ? 3.907 11.672 6.948 1.00 88.69 95 SER A CA 1
ATOM 706 C C . SER A 1 95 ? 5.431 11.714 6.824 1.00 88.69 95 SER A C 1
ATOM 708 O O . SER A 1 95 ? 6.092 10.667 6.823 1.00 88.69 95 SER A O 1
ATOM 710 N N . ARG A 1 96 ? 6.028 12.918 6.764 1.00 86.56 96 ARG A N 1
ATOM 711 C CA . ARG A 1 96 ? 7.479 13.069 6.803 1.00 86.56 96 ARG A CA 1
ATOM 712 C C . ARG A 1 96 ? 8.103 12.674 8.126 1.00 86.56 96 ARG A C 1
ATOM 714 O O . ARG A 1 96 ? 9.217 12.146 8.117 1.00 86.56 96 ARG A O 1
ATOM 721 N N . GLY A 1 97 ? 7.372 12.883 9.215 1.00 83.75 97 GLY A N 1
ATOM 722 C CA . GLY A 1 97 ? 7.816 12.628 10.577 1.00 83.75 97 GLY A CA 1
ATOM 723 C C . GLY A 1 97 ? 7.470 11.243 11.121 1.00 83.75 97 GLY A C 1
ATOM 724 O O . GLY A 1 97 ? 8.047 10.867 12.134 1.00 83.75 97 GLY A O 1
ATOM 725 N N . TRP A 1 98 ? 6.588 10.469 10.476 1.00 87.19 98 TRP A N 1
ATOM 726 C CA . TRP A 1 98 ? 6.071 9.200 11.021 1.00 87.19 98 TRP A CA 1
ATOM 727 C C . TRP A 1 98 ? 7.153 8.153 11.348 1.00 87.19 98 TRP A C 1
ATOM 729 O O . TRP A 1 98 ? 7.006 7.394 12.298 1.00 87.19 98 TRP A O 1
ATOM 739 N N . GLY A 1 99 ? 8.280 8.145 10.627 1.00 78.69 99 GLY A N 1
ATOM 740 C CA . GLY A 1 99 ? 9.421 7.259 10.915 1.00 78.69 99 GLY A CA 1
ATOM 741 C C . GLY A 1 99 ? 10.431 7.790 11.940 1.00 78.69 99 GLY A C 1
ATOM 742 O O . GLY A 1 99 ? 11.446 7.141 12.179 1.00 78.69 99 GLY A O 1
ATOM 743 N N . GLY A 1 100 ? 10.213 8.983 12.498 1.00 80.50 100 GLY A N 1
ATOM 744 C CA . GLY A 1 100 ? 11.117 9.603 13.465 1.00 80.50 100 GLY A CA 1
ATOM 745 C C . GLY A 1 100 ? 10.912 9.073 14.885 1.00 80.50 100 GLY A C 1
ATOM 746 O O . GLY A 1 100 ? 9.788 8.804 15.297 1.00 80.50 100 GLY A O 1
ATOM 747 N N . ALA A 1 101 ? 11.991 9.008 15.672 1.00 64.81 101 ALA A N 1
ATOM 748 C CA . ALA A 1 101 ? 12.004 8.458 17.036 1.00 64.81 101 ALA A CA 1
ATOM 749 C C . ALA A 1 101 ? 11.050 9.143 18.047 1.00 64.81 101 ALA A C 1
ATOM 751 O O . ALA A 1 101 ? 10.866 8.632 19.147 1.00 64.81 101 ALA A O 1
ATOM 752 N N . GLY A 1 102 ? 10.452 10.288 17.696 1.00 62.75 102 GLY A N 1
ATOM 753 C CA . GLY A 1 102 ? 9.490 11.025 18.524 1.00 62.75 102 GLY A CA 1
ATOM 754 C C . GLY A 1 102 ? 8.056 11.054 17.984 1.00 62.75 102 GLY A C 1
ATOM 755 O O . GLY A 1 102 ? 7.224 11.763 18.548 1.00 62.75 102 GLY A O 1
ATOM 756 N N . SER A 1 103 ? 7.746 10.346 16.891 1.00 71.19 103 SER A N 1
ATOM 757 C CA . SER A 1 103 ? 6.388 10.349 16.340 1.00 71.19 103 SER A CA 1
ATOM 758 C C . SER A 1 103 ? 5.471 9.432 17.147 1.00 71.19 103 SER A C 1
ATOM 760 O O . SER A 1 103 ? 5.619 8.216 17.137 1.00 71.19 103 SER A O 1
ATOM 762 N N . THR A 1 104 ? 4.506 10.023 17.851 1.00 70.50 104 THR A N 1
ATOM 763 C CA . THR A 1 104 ? 3.440 9.301 18.574 1.00 70.50 104 THR A CA 1
ATOM 764 C C . THR A 1 104 ? 2.115 9.287 17.808 1.00 70.50 104 THR A C 1
ATOM 766 O O . THR A 1 104 ? 1.112 8.769 18.297 1.00 70.50 104 THR A O 1
ATOM 769 N N . GLN A 1 105 ? 2.093 9.886 16.615 1.00 82.00 105 GLN A N 1
ATOM 770 C CA . GLN A 1 105 ? 0.883 10.110 15.819 1.00 82.00 105 GLN A CA 1
ATOM 771 C C . GLN A 1 105 ? 0.611 8.983 14.818 1.00 82.00 105 GLN A C 1
ATOM 773 O O . GLN A 1 105 ? -0.541 8.792 14.426 1.00 82.00 105 GLN A O 1
ATOM 778 N N . ALA A 1 106 ? 1.644 8.218 14.454 1.00 90.00 106 ALA A N 1
ATOM 779 C CA . ALA A 1 106 ? 1.549 7.128 13.499 1.00 90.00 106 ALA A CA 1
ATOM 780 C C . ALA A 1 106 ? 2.392 5.921 13.920 1.00 90.00 106 ALA A C 1
ATOM 782 O O . ALA A 1 106 ? 3.488 6.068 14.458 1.00 90.00 106 ALA A O 1
ATOM 783 N N . ILE A 1 107 ? 1.887 4.724 13.635 1.00 90.94 107 ILE A N 1
ATOM 784 C CA . ILE A 1 107 ? 2.553 3.450 13.904 1.00 90.94 107 ILE A CA 1
ATOM 785 C C . ILE A 1 107 ? 2.730 2.721 12.576 1.00 90.94 107 ILE A C 1
ATOM 787 O O . ILE A 1 107 ? 1.767 2.541 11.829 1.00 90.94 107 ILE A O 1
ATOM 791 N N . GLN A 1 108 ? 3.951 2.280 12.277 1.00 92.38 108 GLN A N 1
ATOM 792 C CA . GLN A 1 108 ? 4.187 1.435 11.111 1.00 92.38 108 GLN A CA 1
ATOM 793 C C . GLN A 1 108 ? 3.634 0.030 11.369 1.00 92.38 108 GLN A C 1
ATOM 795 O O . GLN A 1 108 ? 3.971 -0.611 12.366 1.00 92.38 108 GLN A O 1
ATOM 800 N N . VAL A 1 109 ? 2.806 -0.465 10.452 1.00 94.31 109 VAL A N 1
ATOM 801 C CA . VAL A 1 109 ? 2.301 -1.838 10.484 1.00 94.31 109 VAL A CA 1
ATOM 802 C C . VAL A 1 109 ? 3.226 -2.703 9.637 1.00 94.31 109 VAL A C 1
ATOM 804 O O . VAL A 1 109 ? 3.391 -2.459 8.442 1.00 94.31 109 VAL A O 1
ATOM 807 N N . ASN A 1 110 ? 3.835 -3.718 10.248 1.00 94.69 110 ASN A N 1
ATOM 808 C CA . ASN A 1 110 ? 4.757 -4.611 9.550 1.00 94.69 110 ASN A CA 1
ATOM 809 C C . ASN A 1 110 ? 4.013 -5.811 8.941 1.00 94.69 110 ASN A C 1
ATOM 811 O O . ASN A 1 110 ? 3.216 -6.440 9.643 1.00 94.69 110 ASN A O 1
ATOM 815 N N . PRO A 1 111 ? 4.276 -6.155 7.669 1.00 96.44 111 PRO A N 1
ATOM 816 C CA . PRO A 1 111 ? 3.677 -7.317 7.032 1.00 96.44 111 PRO A CA 1
ATOM 817 C C . PRO A 1 111 ? 4.442 -8.609 7.329 1.00 96.44 111 PRO A C 1
ATOM 819 O O . PRO A 1 111 ? 5.639 -8.595 7.615 1.00 96.44 111 PRO A O 1
ATOM 822 N N . GLN A 1 112 ? 3.761 -9.736 7.140 1.00 97.06 112 GLN A N 1
ATOM 823 C CA . GLN A 1 112 ? 4.405 -11.000 6.792 1.00 97.06 112 GLN A CA 1
ATOM 824 C C . GLN A 1 112 ? 4.753 -10.969 5.302 1.00 97.06 112 GLN A C 1
ATOM 826 O O . GLN A 1 112 ? 3.904 -10.600 4.488 1.00 97.06 112 GLN A O 1
ATOM 831 N N . VAL A 1 113 ? 5.987 -11.326 4.947 1.00 96.31 113 VAL A N 1
ATOM 832 C CA . VAL A 1 113 ? 6.484 -11.261 3.565 1.00 96.31 113 VAL A CA 1
ATOM 833 C C . VAL A 1 113 ? 6.858 -12.655 3.088 1.00 96.31 113 VAL A C 1
ATOM 835 O O . VAL A 1 113 ? 7.548 -13.387 3.797 1.00 96.31 113 VAL A O 1
ATOM 838 N N . SER A 1 114 ? 6.422 -13.004 1.883 1.00 96.12 114 SER A N 1
ATOM 839 C CA . SER A 1 114 ? 6.854 -14.201 1.165 1.00 96.12 114 SER A CA 1
ATOM 840 C C . SER A 1 114 ? 7.288 -13.833 -0.247 1.00 96.12 114 SER A C 1
ATOM 842 O O . SER A 1 114 ? 6.762 -12.888 -0.833 1.00 96.12 114 SER A O 1
ATOM 844 N N . GLU A 1 115 ? 8.238 -14.583 -0.793 1.00 95.88 115 GLU A N 1
ATOM 845 C CA . GLU A 1 115 ? 8.779 -14.361 -2.133 1.00 95.88 115 GLU A CA 1
ATOM 846 C C . GLU A 1 115 ? 8.727 -15.666 -2.932 1.00 95.88 115 GLU A C 1
ATOM 848 O O . GLU A 1 115 ? 8.951 -16.745 -2.379 1.00 95.88 115 GLU A O 1
ATOM 853 N N . ASP A 1 116 ? 8.423 -15.557 -4.221 1.00 92.12 116 ASP A N 1
ATOM 854 C CA . ASP A 1 116 ? 8.398 -16.662 -5.178 1.00 92.12 116 ASP A CA 1
ATOM 855 C C . ASP A 1 116 ? 8.831 -16.180 -6.573 1.00 92.12 116 ASP A C 1
ATOM 857 O O . ASP A 1 116 ? 9.137 -15.007 -6.774 1.00 92.12 116 ASP A O 1
ATOM 861 N N . ASP A 1 117 ? 8.847 -17.065 -7.569 1.00 91.88 117 ASP A N 1
ATOM 862 C CA . ASP A 1 117 ? 9.298 -16.715 -8.923 1.00 91.88 117 ASP A CA 1
ATOM 863 C C . ASP A 1 117 ? 8.478 -15.582 -9.579 1.00 91.88 117 ASP A C 1
ATOM 865 O O . ASP A 1 117 ? 8.983 -14.899 -10.473 1.00 91.88 117 ASP A O 1
ATOM 869 N N . SER A 1 118 ? 7.240 -15.341 -9.133 1.00 87.12 118 SER A N 1
ATOM 870 C CA . SER A 1 118 ? 6.356 -14.292 -9.656 1.00 87.12 118 SER A CA 1
ATOM 871 C C . SER A 1 118 ? 6.570 -12.926 -9.000 1.00 87.12 118 SER A C 1
ATOM 873 O O . SER A 1 118 ? 6.275 -11.898 -9.619 1.00 87.12 118 SER A O 1
ATOM 875 N N . GLY A 1 119 ? 7.122 -12.891 -7.784 1.00 92.50 119 GLY A N 1
ATOM 876 C CA . GLY A 1 119 ? 7.397 -11.652 -7.073 1.00 92.50 119 GLY A CA 1
ATOM 877 C C . GLY A 1 119 ? 7.350 -11.787 -5.556 1.00 92.50 119 GLY A C 1
ATOM 878 O O . GLY A 1 119 ? 7.842 -12.748 -4.968 1.00 92.50 119 GLY A O 1
ATOM 879 N N . ARG A 1 120 ? 6.785 -10.765 -4.906 1.00 94.06 120 ARG A N 1
ATOM 880 C CA . ARG A 1 120 ? 6.692 -10.657 -3.447 1.00 94.06 120 ARG A CA 1
ATOM 881 C C . ARG A 1 120 ? 5.255 -10.432 -3.013 1.00 94.06 120 ARG A C 1
ATOM 883 O O . ARG A 1 120 ? 4.576 -9.542 -3.528 1.00 94.06 120 ARG A O 1
ATOM 890 N N . SER A 1 121 ? 4.829 -11.190 -2.014 1.00 95.69 121 SER A N 1
ATOM 891 C CA . SER A 1 121 ? 3.536 -11.034 -1.361 1.00 95.69 121 SER A CA 1
ATOM 892 C C . SER A 1 121 ? 3.710 -10.485 0.049 1.00 95.69 121 SER A C 1
ATOM 894 O O . SER A 1 121 ? 4.609 -10.881 0.790 1.00 95.69 121 SER A O 1
ATOM 896 N N . TYR A 1 122 ? 2.814 -9.582 0.423 1.00 96.38 122 TYR A N 1
ATOM 897 C CA . TYR A 1 122 ? 2.752 -8.928 1.719 1.00 96.38 122 TYR A CA 1
ATOM 898 C C . TYR A 1 122 ? 1.390 -9.207 2.338 1.00 96.38 122 TYR A C 1
ATOM 900 O O . TYR A 1 122 ? 0.368 -8.981 1.695 1.00 96.38 122 TYR A O 1
ATOM 908 N N . ARG A 1 123 ? 1.370 -9.639 3.597 1.00 97.81 123 ARG A N 1
ATOM 909 C CA . ARG A 1 123 ? 0.145 -9.808 4.381 1.00 97.81 123 ARG A CA 1
ATOM 910 C C . ARG A 1 123 ? 0.191 -8.956 5.634 1.00 97.81 123 ARG A C 1
ATOM 912 O O . ARG A 1 123 ? 1.079 -9.124 6.467 1.00 97.81 123 ARG A O 1
ATOM 919 N N . PHE A 1 124 ? -0.799 -8.089 5.795 1.00 97.00 124 PHE A N 1
ATOM 920 C CA . PHE A 1 124 ? -1.013 -7.286 6.991 1.00 97.00 124 PHE A CA 1
ATOM 921 C C . PHE A 1 124 ? -2.249 -7.802 7.724 1.00 97.00 124 PHE A C 1
ATOM 923 O O . PHE A 1 124 ? -3.378 -7.643 7.253 1.00 97.00 124 PHE A O 1
ATOM 930 N N . ASP A 1 125 ? -2.043 -8.397 8.895 1.00 96.06 125 ASP A N 1
ATOM 931 C CA . ASP A 1 125 ? -3.130 -8.792 9.785 1.00 96.06 125 ASP A CA 1
ATOM 932 C C . ASP A 1 125 ? -3.508 -7.608 10.680 1.00 96.06 125 ASP A C 1
ATOM 934 O O . ASP A 1 125 ? -2.783 -7.223 11.598 1.00 96.06 125 ASP A O 1
ATOM 938 N N . LEU A 1 126 ? -4.650 -6.991 10.372 1.00 94.62 126 LEU A N 1
ATOM 939 C CA . LEU A 1 126 ? -5.061 -5.712 10.955 1.00 94.62 126 LEU A CA 1
ATOM 940 C C . LEU A 1 126 ? -6.006 -5.885 12.144 1.00 94.62 126 LEU A C 1
ATOM 942 O O . LEU A 1 126 ? -6.124 -4.983 12.967 1.00 94.62 126 LEU A O 1
ATOM 946 N N . GLY A 1 127 ? -6.666 -7.040 12.273 1.00 90.38 127 GLY A N 1
ATOM 947 C CA . GLY A 1 127 ? -7.487 -7.364 13.446 1.00 90.38 127 GLY A CA 1
ATOM 948 C C . GLY A 1 127 ? -8.666 -6.410 13.681 1.00 90.38 127 GLY A C 1
ATOM 949 O O . GLY A 1 127 ? -9.163 -6.325 14.798 1.00 90.38 127 GLY A O 1
ATOM 950 N N . GLY A 1 128 ? -9.102 -5.680 12.651 1.00 87.56 128 GLY A N 1
ATOM 951 C CA . GLY A 1 128 ? -10.184 -4.697 12.717 1.00 87.56 128 GLY A CA 1
ATOM 952 C C . GLY A 1 128 ? -9.725 -3.237 12.708 1.00 87.56 128 GLY A C 1
ATOM 953 O O . GLY A 1 128 ? -10.568 -2.340 12.623 1.00 87.56 128 GLY A O 1
ATOM 954 N N . ARG A 1 129 ? -8.412 -2.978 12.760 1.00 86.75 129 ARG A N 1
ATOM 955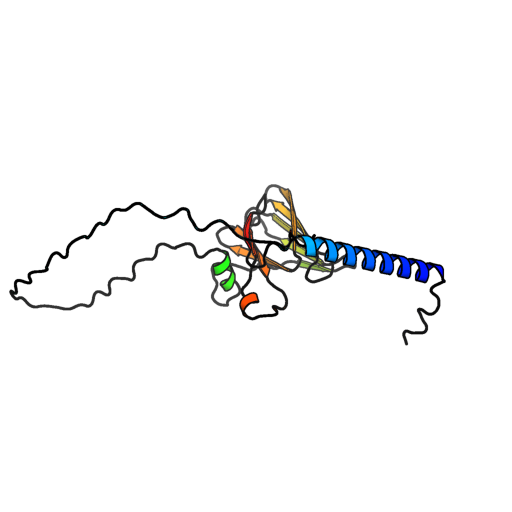 C CA . ARG A 1 129 ? -7.847 -1.624 12.692 1.00 86.75 129 ARG A CA 1
ATOM 956 C C . ARG A 1 129 ? -8.255 -0.912 11.408 1.00 86.75 129 ARG A C 1
ATOM 958 O O . ARG A 1 129 ? -8.263 -1.505 10.331 1.00 86.75 129 ARG A O 1
ATOM 965 N N . GLY A 1 130 ? -8.651 0.355 11.530 1.00 84.44 130 GLY A N 1
ATOM 966 C CA . GLY A 1 130 ? -9.149 1.147 10.400 1.00 84.44 130 GLY A CA 1
ATOM 967 C C . GLY A 1 130 ? -10.362 0.539 9.676 1.00 84.44 130 GLY A C 1
ATOM 968 O O . GLY A 1 130 ? -10.592 0.868 8.517 1.00 84.44 130 GLY A O 1
ATOM 969 N N . GLY A 1 131 ? -11.115 -0.368 10.315 1.00 90.94 131 GLY A N 1
ATOM 970 C CA . GLY A 1 131 ? -12.240 -1.077 9.692 1.00 90.94 131 GLY A CA 1
ATOM 971 C C . GLY A 1 131 ? -11.835 -2.245 8.783 1.00 90.94 131 GLY A C 1
ATOM 972 O O . GLY A 1 131 ? -12.685 -2.793 8.075 1.00 90.94 131 GLY A O 1
ATOM 973 N N . LEU A 1 132 ? -10.558 -2.639 8.800 1.00 94.19 132 LEU A N 1
ATOM 974 C CA . LEU A 1 132 ? -10.023 -3.739 8.007 1.00 94.19 132 LEU A CA 1
ATOM 975 C C . LEU A 1 132 ? -9.596 -4.907 8.890 1.00 94.19 132 LEU A C 1
ATOM 977 O O . LEU A 1 132 ? -8.930 -4.756 9.912 1.00 94.19 132 LEU A O 1
ATOM 981 N N . LYS A 1 133 ? -9.941 -6.112 8.445 1.00 95.88 133 LYS A N 1
ATOM 982 C CA . LYS A 1 133 ? -9.448 -7.365 9.011 1.00 95.88 133 LYS A CA 1
ATOM 983 C C . LYS A 1 133 ? -8.053 -7.685 8.484 1.00 95.88 133 LYS A C 1
ATOM 985 O O . LYS A 1 133 ? -7.204 -8.137 9.252 1.00 95.88 133 LYS A O 1
ATOM 990 N N . ARG A 1 134 ? -7.833 -7.458 7.187 1.00 96.94 134 ARG A N 1
ATOM 991 C CA . ARG A 1 134 ? -6.599 -7.808 6.481 1.00 96.94 134 ARG A CA 1
ATOM 992 C C . ARG A 1 134 ? -6.367 -6.884 5.294 1.00 96.94 134 ARG A C 1
ATOM 994 O O . ARG A 1 134 ? -7.327 -6.447 4.662 1.00 96.94 134 ARG A O 1
ATOM 1001 N N . LEU A 1 135 ? -5.104 -6.647 4.978 1.00 97.25 135 LEU A N 1
ATOM 1002 C CA . LEU A 1 135 ? -4.675 -6.110 3.694 1.00 97.25 135 LEU A CA 1
ATOM 1003 C C . LEU A 1 135 ? -3.613 -7.057 3.134 1.00 97.25 135 LEU A C 1
ATOM 1005 O O . LEU A 1 135 ? -2.612 -7.302 3.800 1.00 97.25 135 LEU A O 1
ATOM 1009 N N . ASP A 1 136 ? -3.837 -7.603 1.947 1.00 97.38 136 ASP A N 1
ATOM 1010 C CA . ASP A 1 136 ? -2.845 -8.384 1.211 1.00 97.38 136 ASP A CA 1
ATOM 1011 C C . ASP A 1 136 ? -2.364 -7.558 0.004 1.00 97.38 136 ASP A C 1
ATOM 1013 O O . ASP A 1 136 ? -3.138 -6.803 -0.588 1.00 97.38 136 ASP A O 1
ATOM 1017 N N . ALA A 1 137 ? -1.090 -7.682 -0.363 1.00 96.25 137 ALA A N 1
ATOM 1018 C CA . ALA A 1 137 ? -0.529 -7.085 -1.571 1.00 96.25 137 ALA A CA 1
ATOM 1019 C C . ALA A 1 137 ? 0.366 -8.093 -2.293 1.00 96.25 137 ALA A C 1
ATOM 1021 O O . ALA A 1 137 ? 1.131 -8.803 -1.648 1.00 96.25 137 ALA A O 1
ATOM 1022 N N . SER A 1 138 ? 0.292 -8.150 -3.619 1.00 95.75 138 SER A N 1
ATOM 1023 C CA . SER A 1 138 ? 1.160 -8.989 -4.455 1.00 95.75 138 SER A CA 1
ATOM 1024 C C . SER A 1 138 ? 1.793 -8.144 -5.544 1.00 95.75 138 SER A C 1
ATOM 1026 O O . SER A 1 138 ? 1.079 -7.505 -6.317 1.00 95.75 138 SER A O 1
ATOM 1028 N N . CYS A 1 139 ? 3.121 -8.137 -5.581 1.00 94.19 139 CYS A N 1
ATOM 1029 C CA . CYS A 1 139 ? 3.928 -7.225 -6.377 1.00 94.19 139 CYS A CA 1
ATOM 1030 C C . CYS A 1 139 ? 4.929 -8.016 -7.208 1.00 94.19 139 CYS A C 1
ATOM 1032 O O . CYS A 1 139 ? 5.581 -8.915 -6.678 1.00 94.19 139 CYS A O 1
ATOM 1034 N N . GLY A 1 140 ? 5.089 -7.659 -8.480 1.00 91.19 140 GLY A N 1
ATOM 1035 C CA . GLY A 1 140 ? 6.119 -8.262 -9.324 1.00 91.19 140 GLY A CA 1
ATOM 1036 C C . GLY A 1 140 ? 7.545 -7.925 -8.871 1.00 91.19 140 GLY A C 1
ATOM 1037 O O . GLY A 1 140 ? 7.783 -7.164 -7.927 1.00 91.19 140 GLY A O 1
ATOM 1038 N N . TRP A 1 141 ? 8.525 -8.467 -9.586 1.00 86.75 141 TRP A N 1
ATOM 1039 C CA . TRP A 1 141 ? 9.928 -8.134 -9.362 1.00 86.75 141 TRP A CA 1
ATOM 1040 C C . TRP A 1 141 ? 10.286 -6.735 -9.879 1.00 86.75 141 TRP A C 1
ATOM 1042 O O . TRP A 1 141 ? 9.938 -6.349 -10.993 1.00 86.75 141 TRP A O 1
ATOM 1052 N N . GLY A 1 142 ? 11.058 -5.994 -9.081 1.00 81.81 142 GLY A N 1
ATOM 1053 C CA . GLY A 1 142 ? 11.578 -4.671 -9.431 1.00 81.81 142 GLY A CA 1
ATOM 1054 C C . GLY A 1 142 ? 10.950 -3.528 -8.633 1.00 81.81 142 GLY A C 1
ATOM 1055 O O . GLY A 1 142 ? 9.844 -3.617 -8.111 1.00 81.81 142 GLY A O 1
ATOM 1056 N N . SER A 1 143 ? 11.677 -2.415 -8.523 1.00 72.12 143 SER A N 1
ATOM 1057 C CA . SER A 1 143 ? 11.265 -1.268 -7.696 1.00 72.12 143 SER A CA 1
ATOM 1058 C C . SER A 1 143 ? 10.028 -0.528 -8.221 1.00 72.12 143 SER A C 1
ATOM 1060 O O . SER A 1 143 ? 9.388 0.190 -7.455 1.00 72.12 143 SER A O 1
ATOM 1062 N N . TYR A 1 144 ? 9.703 -0.718 -9.504 1.00 73.38 144 TYR A N 1
ATOM 1063 C CA . TYR A 1 144 ? 8.609 -0.052 -10.219 1.00 73.38 144 TYR A CA 1
ATOM 1064 C C . TYR A 1 144 ? 7.508 -1.013 -10.676 1.00 73.38 144 TYR A C 1
ATOM 1066 O O . TYR A 1 144 ? 6.660 -0.612 -11.466 1.00 73.38 144 TYR A O 1
ATOM 1074 N N . ALA A 1 145 ? 7.519 -2.271 -10.228 1.00 82.81 145 ALA A N 1
ATOM 1075 C CA . ALA A 1 145 ? 6.428 -3.177 -10.557 1.00 82.81 145 ALA A CA 1
ATOM 1076 C C . ALA A 1 145 ? 5.102 -2.648 -9.977 1.00 82.81 145 ALA A C 1
ATOM 1078 O O . ALA A 1 145 ? 5.080 -1.901 -8.992 1.00 82.81 145 ALA A O 1
ATOM 1079 N N . GLU A 1 146 ? 3.987 -3.032 -10.574 1.00 87.56 146 GLU A N 1
ATOM 1080 C CA . GLU A 1 146 ? 2.675 -2.783 -9.991 1.00 87.56 146 GLU A CA 1
ATOM 1081 C C . GLU A 1 146 ? 2.399 -3.833 -8.904 1.00 87.56 146 GLU A C 1
ATOM 1083 O O . GLU A 1 146 ? 2.718 -5.016 -9.058 1.00 87.56 146 GLU A O 1
ATOM 1088 N N . CYS A 1 147 ? 1.835 -3.389 -7.788 1.00 92.38 147 CYS A N 1
ATOM 1089 C CA . CYS A 1 147 ? 1.245 -4.235 -6.766 1.00 92.38 147 CYS A CA 1
ATOM 1090 C C . CYS A 1 147 ? -0.267 -4.250 -6.937 1.00 92.38 147 CYS A C 1
ATOM 1092 O O . CYS A 1 147 ? -0.903 -3.198 -6.998 1.00 92.38 147 CYS A O 1
ATOM 1094 N N . SER A 1 148 ? -0.848 -5.441 -6.878 1.00 94.88 148 SER A N 1
ATOM 1095 C CA . SER A 1 148 ? -2.283 -5.603 -6.659 1.00 94.88 148 SER A CA 1
ATOM 1096 C C . SER A 1 148 ? -2.562 -5.757 -5.166 1.00 94.88 148 SER A C 1
ATOM 1098 O O . SER A 1 148 ? -1.901 -6.545 -4.490 1.00 94.88 148 SER A O 1
ATOM 1100 N N . PHE A 1 149 ? -3.534 -5.008 -4.654 1.00 96.06 149 PHE A N 1
ATOM 1101 C CA . PHE A 1 149 ? -3.961 -5.025 -3.260 1.00 96.06 149 PHE A CA 1
ATOM 1102 C C . PHE A 1 149 ? -5.347 -5.656 -3.130 1.00 96.06 149 PHE A C 1
ATOM 1104 O O . PHE A 1 149 ? -6.235 -5.421 -3.954 1.00 96.06 149 PHE A O 1
ATOM 1111 N N . GLU A 1 150 ? -5.548 -6.415 -2.058 1.00 97.31 150 GLU A N 1
ATOM 1112 C CA . GLU A 1 150 ? -6.847 -6.914 -1.621 1.00 97.31 150 GLU A CA 1
ATOM 1113 C C . GLU A 1 150 ? -7.069 -6.526 -0.158 1.00 97.31 150 GLU A C 1
ATOM 1115 O O . GLU A 1 150 ? -6.379 -6.988 0.752 1.00 97.31 150 GLU A O 1
ATOM 1120 N N . ALA A 1 151 ? -8.039 -5.646 0.072 1.00 96.75 151 ALA A N 1
ATOM 1121 C CA . ALA A 1 151 ? -8.418 -5.199 1.400 1.00 96.75 151 ALA A CA 1
ATOM 1122 C C . ALA A 1 151 ? -9.678 -5.940 1.843 1.00 96.75 151 ALA A C 1
ATOM 1124 O O . ALA A 1 151 ? -10.728 -5.825 1.211 1.00 96.75 151 ALA A O 1
ATOM 1125 N N . VAL A 1 152 ? -9.586 -6.667 2.954 1.00 96.75 152 VAL A N 1
ATOM 1126 C CA . VAL A 1 152 ? -10.710 -7.376 3.571 1.00 96.75 152 VAL A CA 1
ATOM 1127 C C . VAL A 1 152 ? -11.185 -6.568 4.767 1.00 96.75 152 VAL A C 1
ATOM 1129 O O . VAL A 1 152 ? -10.458 -6.392 5.749 1.00 96.75 152 VAL A O 1
ATOM 1132 N N . ARG A 1 153 ? -12.418 -6.080 4.698 1.00 95.62 153 ARG A N 1
ATOM 1133 C CA . ARG A 1 153 ? -13.085 -5.346 5.771 1.00 95.62 153 ARG A CA 1
ATOM 1134 C C . ARG A 1 153 ? -13.414 -6.247 6.956 1.00 95.62 153 ARG A C 1
ATOM 1136 O O . ARG A 1 153 ? -13.493 -7.471 6.843 1.00 95.62 153 ARG A O 1
ATOM 1143 N N . SER A 1 154 ? -13.641 -5.628 8.110 1.00 94.12 154 SER A N 1
ATOM 1144 C CA . SER A 1 154 ? -14.040 -6.330 9.337 1.00 94.12 154 SER A CA 1
ATOM 1145 C C . SER A 1 154 ? -15.366 -7.089 9.211 1.00 94.12 154 SER A C 1
ATOM 1147 O O . SER A 1 154 ? -15.550 -8.095 9.887 1.00 94.12 154 SER A O 1
ATOM 1149 N N . ASP A 1 155 ? -16.265 -6.637 8.334 1.00 93.44 155 ASP A N 1
ATOM 1150 C CA . ASP A 1 155 ? -17.546 -7.289 8.016 1.00 93.44 155 ASP A CA 1
ATOM 1151 C C . ASP A 1 155 ? -17.426 -8.418 6.974 1.00 93.44 155 ASP A C 1
ATOM 1153 O O . ASP A 1 155 ? -18.415 -9.070 6.652 1.00 93.44 155 ASP A O 1
ATOM 1157 N N . GLY A 1 156 ? -16.218 -8.673 6.462 1.00 92.19 156 GLY A N 1
ATOM 1158 C CA . GLY A 1 156 ? -15.940 -9.714 5.476 1.00 92.19 156 GLY A CA 1
ATOM 1159 C C . GLY A 1 156 ? -16.051 -9.268 4.018 1.00 92.19 156 GLY A C 1
ATOM 1160 O O . GLY A 1 156 ? -15.642 -10.030 3.146 1.00 92.19 156 GLY A O 1
ATOM 1161 N N . ALA A 1 157 ? -16.533 -8.054 3.728 1.00 94.25 157 ALA A N 1
ATOM 1162 C CA . ALA A 1 157 ? -16.499 -7.524 2.367 1.00 94.25 157 ALA A CA 1
ATOM 1163 C C . ALA A 1 157 ? -15.051 -7.255 1.928 1.00 94.25 157 ALA A C 1
ATOM 1165 O O . ALA A 1 157 ? -14.230 -6.812 2.733 1.00 94.25 157 ALA A O 1
ATOM 1166 N N . SER A 1 158 ? -14.728 -7.471 0.653 1.00 95.44 158 SER A N 1
ATOM 1167 C CA . SER A 1 158 ? -13.409 -7.144 0.108 1.00 95.44 158 SER A CA 1
ATOM 1168 C C . SER A 1 158 ? -13.488 -6.191 -1.078 1.00 95.44 158 SER A C 1
ATOM 1170 O O . SER A 1 158 ? -14.506 -6.091 -1.763 1.00 95.44 158 SER A O 1
ATOM 1172 N N . TYR A 1 159 ? -12.410 -5.443 -1.289 1.00 95.38 159 TYR A N 1
ATOM 1173 C CA . TYR A 1 159 ? -12.214 -4.616 -2.473 1.00 95.38 159 TYR A CA 1
ATOM 1174 C C . TYR A 1 159 ? -10.754 -4.676 -2.912 1.00 95.38 159 TYR A C 1
ATOM 1176 O O . TYR A 1 159 ? -9.859 -4.989 -2.122 1.00 95.38 159 TYR A O 1
ATOM 1184 N N . ARG A 1 160 ? -10.529 -4.395 -4.195 1.00 95.88 160 ARG A N 1
ATOM 1185 C CA . ARG A 1 160 ? -9.218 -4.485 -4.833 1.00 95.88 160 ARG A CA 1
ATOM 1186 C C . ARG A 1 160 ? -8.858 -3.169 -5.492 1.00 95.88 160 ARG A C 1
ATOM 1188 O O . ARG A 1 160 ? -9.729 -2.458 -5.984 1.00 95.88 160 ARG A O 1
ATOM 1195 N N . PHE A 1 161 ? -7.572 -2.876 -5.495 1.00 93.88 161 PHE A N 1
ATOM 1196 C CA . PHE A 1 161 ? -6.985 -1.734 -6.182 1.00 93.88 161 PHE A CA 1
ATOM 1197 C C . PHE A 1 161 ? -5.532 -2.062 -6.516 1.00 93.88 161 PHE A C 1
ATOM 1199 O O . PHE A 1 161 ? -4.974 -3.011 -5.964 1.00 93.88 161 PHE A O 1
ATOM 1206 N N . SER A 1 162 ? -4.928 -1.292 -7.410 1.00 90.62 162 SER A N 1
ATOM 1207 C CA . SER A 1 162 ? -3.530 -1.476 -7.783 1.00 90.62 162 SER A CA 1
ATOM 1208 C C . SER A 1 162 ? -2.757 -0.189 -7.581 1.00 90.62 162 SER A C 1
ATOM 1210 O O . SER A 1 162 ? -3.289 0.893 -7.816 1.00 90.62 162 SER A O 1
ATOM 1212 N N . GLU A 1 163 ? -1.519 -0.322 -7.119 1.00 85.19 163 GLU A N 1
ATOM 1213 C CA . GLU A 1 163 ? -0.606 0.796 -6.909 1.00 85.19 163 GLU A CA 1
ATOM 1214 C C . GLU A 1 163 ? 0.862 0.376 -7.066 1.00 85.19 163 GLU A C 1
ATOM 1216 O O . GLU A 1 163 ? 1.172 -0.787 -7.289 1.00 85.19 163 GLU A O 1
ATOM 1221 N N . MET A 1 164 ? 1.801 1.314 -6.947 1.00 78.00 164 MET A N 1
ATOM 1222 C CA . MET A 1 164 ? 3.239 1.060 -7.134 1.00 78.00 164 MET A CA 1
ATOM 1223 C C . MET A 1 164 ? 3.884 0.135 -6.078 1.00 78.00 164 MET A C 1
ATOM 1225 O O . MET A 1 164 ? 3.439 0.048 -4.934 1.00 78.00 164 MET A O 1
ATOM 1229 N N . SER A 1 165 ? 5.026 -0.476 -6.435 1.00 71.69 165 SER A N 1
ATOM 1230 C CA . SER A 1 165 ? 5.687 -1.522 -5.632 1.00 71.69 165 SER A CA 1
ATOM 1231 C C . SER A 1 165 ? 6.297 -1.152 -4.288 1.00 71.69 165 SER A C 1
ATOM 1233 O O . SER A 1 165 ? 6.393 -2.007 -3.409 1.00 71.69 165 SER A O 1
ATOM 1235 N N . THR A 1 166 ? 6.758 0.084 -4.100 1.00 86.38 166 THR A N 1
ATOM 1236 C CA . THR A 1 166 ? 7.434 0.451 -2.847 1.00 86.38 166 THR A CA 1
ATOM 1237 C C . THR A 1 166 ? 6.500 1.231 -1.942 1.00 86.38 166 THR A C 1
ATOM 1239 O O . THR A 1 166 ? 6.302 2.431 -2.131 1.00 86.38 166 THR A O 1
ATOM 1242 N N . PHE A 1 167 ? 5.990 0.558 -0.915 1.00 91.31 167 PHE A N 1
ATOM 1243 C CA . PHE A 1 167 ? 5.045 1.134 0.031 1.00 91.31 167 PHE A CA 1
ATOM 1244 C C . PHE A 1 167 ? 5.335 0.705 1.472 1.00 91.31 167 PHE A C 1
ATOM 1246 O O . PHE A 1 167 ? 6.026 -0.279 1.734 1.00 91.31 167 PHE A O 1
ATOM 1253 N N . GLY A 1 168 ? 4.791 1.465 2.416 1.00 92.62 168 GLY A N 1
ATOM 1254 C CA . GLY A 1 168 ? 4.645 1.070 3.811 1.00 92.62 168 GLY A CA 1
ATOM 1255 C C . GLY A 1 168 ? 3.227 1.356 4.286 1.00 92.62 168 GLY A C 1
ATOM 1256 O O . GLY A 1 168 ? 2.618 2.330 3.844 1.00 92.62 168 GLY A O 1
ATOM 1257 N N . LEU A 1 169 ? 2.711 0.516 5.182 1.00 95.19 169 LEU A N 1
ATOM 1258 C CA . LEU A 1 169 ? 1.409 0.719 5.804 1.00 95.19 169 LEU A CA 1
ATOM 1259 C C . LEU A 1 169 ? 1.584 1.395 7.163 1.00 95.19 169 LEU A C 1
ATOM 1261 O O . LEU A 1 169 ? 2.374 0.944 7.994 1.00 95.19 169 LEU A O 1
ATOM 1265 N N . TRP A 1 170 ? 0.831 2.464 7.379 1.00 94.81 170 TRP A N 1
ATOM 1266 C CA . TRP A 1 170 ? 0.858 3.255 8.599 1.00 94.81 170 TRP A CA 1
ATOM 1267 C C . TRP A 1 170 ? -0.541 3.379 9.173 1.00 94.81 170 TRP A C 1
ATOM 1269 O O . TRP A 1 170 ? -1.511 3.580 8.446 1.00 94.81 170 TRP A O 1
ATOM 1279 N N . GLU A 1 171 ? -0.636 3.265 10.487 1.00 93.25 171 GLU A N 1
ATOM 1280 C CA . GLU A 1 171 ? -1.856 3.474 11.248 1.00 93.25 171 GLU A CA 1
ATOM 1281 C C . GLU A 1 171 ? -1.748 4.787 12.014 1.00 93.25 171 GLU A C 1
ATOM 1283 O O . GLU A 1 171 ? -0.795 4.991 12.765 1.00 93.25 171 GLU A O 1
ATOM 1288 N N . THR A 1 172 ? -2.733 5.663 11.847 1.00 91.19 172 THR A N 1
ATOM 1289 C CA . THR A 1 172 ? -2.909 6.864 12.669 1.00 91.19 172 THR A CA 1
ATOM 1290 C C . THR A 1 172 ? -4.274 6.828 13.349 1.00 91.19 172 THR A C 1
ATOM 1292 O O . THR A 1 172 ? -5.083 5.925 13.128 1.00 91.19 172 THR A O 1
ATOM 1295 N N . LYS A 1 173 ? -4.578 7.853 14.152 1.00 88.25 173 LYS A N 1
ATOM 1296 C CA . LYS A 1 173 ? -5.916 8.026 14.743 1.00 88.25 173 LYS A CA 1
ATOM 1297 C C . LYS A 1 173 ? -7.031 8.171 13.696 1.00 88.25 173 LYS A C 1
ATOM 1299 O O . LYS A 1 173 ? -8.186 7.908 14.009 1.00 88.25 173 LYS A O 1
ATOM 1304 N N . GLU A 1 174 ? -6.701 8.588 12.475 1.00 87.25 174 GLU A N 1
ATOM 1305 C CA . GLU A 1 174 ? -7.669 8.862 11.403 1.00 87.25 174 GLU A CA 1
ATOM 1306 C C . GLU A 1 174 ? -7.897 7.669 10.458 1.00 87.25 174 GLU A C 1
ATOM 1308 O O . GLU A 1 174 ? -8.836 7.664 9.647 1.00 87.25 174 GLU A O 1
ATOM 1313 N N . GLY A 1 175 ? -7.046 6.644 10.556 1.00 91.31 175 GLY A N 1
ATOM 1314 C CA . GLY A 1 175 ? -7.165 5.413 9.789 1.00 91.31 175 GLY A CA 1
ATOM 1315 C C . GLY A 1 175 ? -5.830 4.862 9.305 1.00 91.31 175 GLY A C 1
ATOM 1316 O O . GLY A 1 175 ? -4.768 5.140 9.859 1.00 91.31 175 GLY A O 1
ATOM 1317 N N . LEU A 1 176 ? -5.918 4.044 8.258 1.00 94.81 176 LEU A N 1
ATOM 1318 C CA . LEU A 1 176 ? -4.782 3.382 7.633 1.00 94.81 176 LEU A CA 1
ATOM 1319 C C . LEU A 1 176 ? -4.362 4.114 6.362 1.00 94.81 176 LEU A C 1
ATOM 1321 O O . LEU A 1 176 ? -5.199 4.495 5.540 1.00 94.81 176 LEU A O 1
ATOM 1325 N N . TYR A 1 177 ? -3.054 4.259 6.190 1.00 94.31 177 TYR A N 1
ATOM 1326 C CA . TYR A 1 177 ? -2.448 4.996 5.095 1.00 94.31 177 TYR A CA 1
ATOM 1327 C C . TYR A 1 177 ? -1.325 4.187 4.455 1.00 94.31 177 TYR A C 1
ATOM 1329 O O . TYR A 1 177 ? -0.414 3.709 5.133 1.00 94.31 177 TYR A O 1
ATOM 1337 N N . LEU A 1 178 ? -1.374 4.070 3.132 1.00 94.12 178 LEU A N 1
ATOM 1338 C CA . LEU A 1 178 ? -0.261 3.602 2.322 1.00 94.12 178 LEU A CA 1
ATOM 1339 C C . LEU A 1 178 ? 0.632 4.795 1.998 1.00 94.12 178 LEU A C 1
ATOM 1341 O O . LEU A 1 178 ? 0.182 5.792 1.433 1.00 94.12 178 LEU A O 1
ATOM 1345 N N . VAL A 1 179 ? 1.900 4.689 2.381 1.00 92.81 179 VAL A N 1
ATOM 1346 C CA . VAL A 1 179 ? 2.913 5.715 2.143 1.00 92.81 179 VAL A CA 1
ATOM 1347 C C . VAL A 1 179 ? 3.936 5.175 1.159 1.00 92.81 179 VAL A C 1
ATOM 1349 O O . VAL A 1 179 ? 4.667 4.229 1.459 1.00 92.81 179 VAL A O 1
ATOM 1352 N N . TYR A 1 180 ? 4.009 5.816 0.001 1.00 90.12 180 TYR A N 1
ATOM 1353 C CA . TYR A 1 180 ? 4.965 5.517 -1.056 1.00 90.12 180 TYR A CA 1
ATOM 1354 C C . TYR A 1 180 ? 6.096 6.541 -1.017 1.00 90.12 180 TYR A C 1
ATOM 1356 O O . TYR A 1 180 ? 5.870 7.738 -0.804 1.00 90.12 180 TYR A O 1
ATOM 1364 N N . ARG A 1 181 ? 7.325 6.070 -1.233 1.00 85.81 181 ARG A N 1
ATOM 1365 C CA . ARG A 1 181 ? 8.539 6.897 -1.231 1.00 85.81 181 ARG A CA 1
ATOM 1366 C C . ARG A 1 181 ? 9.404 6.584 -2.440 1.00 85.81 181 ARG A C 1
ATOM 1368 O O . ARG A 1 181 ? 9.386 5.463 -2.945 1.00 85.81 181 ARG A O 1
ATOM 1375 N N . ILE A 1 182 ? 10.216 7.554 -2.844 1.00 81.94 182 ILE A N 1
ATOM 1376 C CA . ILE A 1 182 ? 11.211 7.341 -3.893 1.00 81.94 182 ILE A CA 1
ATOM 1377 C C . ILE A 1 182 ? 12.315 6.431 -3.350 1.00 81.94 182 ILE A C 1
ATOM 1379 O O . ILE A 1 182 ? 12.963 6.733 -2.346 1.00 81.94 182 ILE A O 1
ATOM 1383 N N . VAL A 1 183 ? 12.530 5.303 -4.023 1.00 76.75 183 VAL A N 1
ATOM 1384 C CA . VAL A 1 183 ? 13.691 4.442 -3.788 1.00 76.75 183 VAL A CA 1
ATOM 1385 C C . VAL A 1 183 ? 14.896 5.084 -4.464 1.00 76.75 183 VAL A C 1
ATOM 1387 O O . VAL A 1 183 ? 14.832 5.382 -5.651 1.00 76.75 183 VAL A O 1
ATOM 1390 N N . ALA A 1 184 ? 15.988 5.278 -3.720 1.00 79.06 184 ALA A N 1
ATOM 1391 C CA . ALA A 1 184 ? 17.239 5.849 -4.232 1.00 79.06 184 ALA A CA 1
ATOM 1392 C C . ALA A 1 184 ? 17.045 7.196 -4.977 1.00 79.06 184 ALA A C 1
ATOM 1394 O O . ALA A 1 184 ? 17.270 7.284 -6.188 1.00 79.06 184 ALA A O 1
ATOM 1395 N N . PRO A 1 185 ? 16.603 8.254 -4.272 1.00 80.94 185 PRO A N 1
ATOM 1396 C CA . PRO A 1 185 ? 16.417 9.575 -4.865 1.00 80.94 185 PRO A CA 1
ATOM 1397 C C . PRO A 1 185 ? 17.728 10.100 -5.464 1.00 80.94 185 PRO A C 1
ATOM 1399 O O . PRO A 1 185 ? 18.787 10.014 -4.850 1.00 80.94 185 PRO A O 1
ATOM 1402 N N . LYS A 1 186 ? 17.649 10.656 -6.679 1.00 83.75 186 LYS A N 1
ATOM 1403 C CA . LYS A 1 186 ? 18.816 11.213 -7.389 1.00 83.75 186 LYS A CA 1
ATOM 1404 C C . LYS A 1 186 ? 19.270 12.565 -6.837 1.00 83.75 186 LYS A C 1
ATOM 1406 O O . LYS A 1 186 ? 20.411 12.961 -7.042 1.00 83.75 186 LYS A O 1
ATOM 1411 N N . GLU A 1 187 ? 18.368 13.277 -6.172 1.00 86.06 187 GLU A N 1
ATOM 1412 C CA . GLU A 1 187 ? 18.581 14.616 -5.634 1.00 86.06 187 GLU A CA 1
ATOM 1413 C C . GLU A 1 187 ? 17.994 14.722 -4.225 1.00 86.06 187 GLU A C 1
ATOM 1415 O O . GLU A 1 187 ? 16.980 14.093 -3.911 1.00 86.06 187 GLU A O 1
ATOM 1420 N N . LYS A 1 188 ? 18.579 15.588 -3.394 1.00 84.00 188 LYS A N 1
ATOM 1421 C CA . LYS A 1 188 ? 18.139 15.794 -2.006 1.00 84.00 188 LYS A CA 1
ATOM 1422 C C . LYS A 1 188 ? 16.677 16.250 -1.908 1.00 84.00 188 LYS A C 1
ATOM 1424 O O . LYS A 1 188 ? 15.961 15.857 -0.995 1.00 84.00 188 LYS A O 1
ATOM 1429 N N . ALA A 1 189 ? 16.202 17.039 -2.874 1.00 81.12 189 ALA A N 1
ATOM 1430 C CA . ALA A 1 189 ? 14.807 17.481 -2.928 1.00 81.12 189 ALA A CA 1
ATOM 1431 C C . ALA A 1 189 ? 13.810 16.317 -3.124 1.00 81.12 189 ALA A C 1
ATOM 1433 O O . ALA A 1 189 ? 12.649 16.425 -2.731 1.00 81.12 189 ALA A O 1
ATOM 1434 N N . ALA A 1 190 ? 14.249 15.195 -3.704 1.00 82.25 190 ALA A N 1
ATOM 1435 C CA . ALA A 1 190 ? 13.417 14.022 -3.948 1.00 82.25 190 ALA A CA 1
ATOM 1436 C C . ALA A 1 190 ? 13.316 13.083 -2.731 1.00 82.25 190 ALA A C 1
ATOM 1438 O O . ALA A 1 190 ? 12.332 12.357 -2.621 1.00 82.25 190 ALA A O 1
ATOM 1439 N N . GLU A 1 191 ? 14.261 13.135 -1.785 1.00 80.38 191 GLU A N 1
ATOM 1440 C CA . GLU A 1 191 ? 14.248 12.321 -0.552 1.00 80.38 191 GLU A CA 1
ATOM 1441 C C . GLU A 1 191 ? 12.988 12.534 0.298 1.00 80.38 191 GLU A C 1
ATOM 1443 O O . GLU A 1 191 ? 12.506 11.613 0.957 1.00 80.38 191 GLU A O 1
ATOM 1448 N N . GLY A 1 192 ? 12.431 13.748 0.273 1.00 81.75 192 GLY A N 1
ATOM 1449 C CA . GLY A 1 192 ? 11.231 14.102 1.028 1.00 81.75 192 GLY A CA 1
ATOM 1450 C C . GLY A 1 192 ? 9.912 13.833 0.302 1.00 81.75 192 GLY A C 1
ATOM 1451 O O . GLY A 1 192 ? 8.858 13.945 0.941 1.00 81.75 192 GLY A O 1
ATOM 1452 N N . LYS A 1 193 ? 9.951 13.510 -1.000 1.00 86.31 193 LYS A N 1
ATOM 1453 C CA . LYS A 1 193 ? 8.748 13.324 -1.820 1.00 86.31 193 LYS A CA 1
ATOM 1454 C C . LYS A 1 193 ? 8.039 12.043 -1.412 1.00 86.31 193 LYS A C 1
ATOM 1456 O O . LYS A 1 193 ? 8.638 10.969 -1.330 1.00 86.31 193 LYS A O 1
ATOM 1461 N N . ARG A 1 194 ? 6.742 12.180 -1.159 1.00 87.38 194 ARG A N 1
ATOM 1462 C CA . ARG A 1 194 ? 5.866 11.087 -0.754 1.00 87.38 194 ARG A CA 1
ATOM 1463 C C . ARG A 1 194 ? 4.566 11.135 -1.539 1.00 87.38 194 ARG A C 1
ATOM 1465 O O . ARG A 1 194 ? 4.132 12.196 -1.992 1.00 87.38 194 ARG A O 1
ATOM 1472 N N . ARG A 1 195 ? 3.943 9.972 -1.655 1.00 89.19 195 ARG A N 1
ATOM 1473 C CA . ARG A 1 195 ? 2.528 9.844 -1.991 1.00 89.19 195 ARG A CA 1
ATOM 1474 C C . ARG A 1 195 ? 1.843 9.127 -0.845 1.00 89.19 195 ARG A C 1
ATOM 1476 O O . ARG A 1 195 ? 2.380 8.146 -0.332 1.00 89.19 195 ARG A O 1
ATOM 1483 N N . VAL A 1 196 ? 0.703 9.653 -0.421 1.00 91.69 196 VAL A N 1
ATOM 1484 C CA . VAL A 1 196 ? -0.057 9.130 0.715 1.00 91.69 196 VAL A CA 1
ATOM 1485 C C . VAL A 1 196 ? -1.462 8.822 0.236 1.00 91.69 196 VAL A C 1
ATOM 1487 O O . VAL A 1 196 ? -2.168 9.707 -0.250 1.00 91.69 196 VAL A O 1
ATOM 1490 N N . VAL A 1 197 ? -1.860 7.563 0.382 1.00 92.25 197 VAL A N 1
ATOM 1491 C CA . VAL A 1 197 ? -3.181 7.065 -0.004 1.00 92.25 197 VAL A CA 1
ATOM 1492 C C . VAL A 1 197 ? -3.877 6.546 1.243 1.00 92.25 197 VAL A C 1
ATOM 1494 O O . VAL A 1 197 ? -3.351 5.681 1.944 1.00 92.25 197 VAL A O 1
ATOM 1497 N N . ARG A 1 198 ? -5.067 7.067 1.535 1.00 93.50 198 ARG A N 1
ATOM 1498 C CA . ARG A 1 198 ? -5.920 6.540 2.596 1.00 93.50 198 ARG A CA 1
ATOM 1499 C C . ARG A 1 198 ? -6.538 5.232 2.126 1.00 93.50 198 ARG A C 1
ATOM 1501 O O . ARG A 1 198 ? -7.200 5.192 1.086 1.00 93.50 198 ARG A O 1
ATOM 1508 N N . VAL A 1 199 ? -6.350 4.178 2.912 1.00 92.56 199 VAL A N 1
ATOM 1509 C CA . VAL A 1 199 ? -6.925 2.864 2.627 1.00 92.56 199 VAL A CA 1
ATOM 1510 C C . VAL A 1 199 ? -8.423 2.928 2.937 1.00 92.56 199 VAL A C 1
ATOM 1512 O O . VAL A 1 199 ? -8.841 2.975 4.092 1.00 92.56 199 VAL A O 1
ATOM 1515 N N . GLY A 1 200 ? -9.228 2.996 1.883 1.00 87.81 200 GLY A N 1
ATOM 1516 C CA . GLY A 1 200 ? -10.684 3.080 1.913 1.00 87.81 200 GLY A CA 1
ATOM 1517 C C . GLY A 1 200 ? -11.268 2.486 0.635 1.00 87.81 200 GLY A C 1
ATOM 1518 O O . GLY A 1 200 ? -10.523 2.033 -0.227 1.00 87.81 200 GLY A O 1
ATOM 1519 N N . ASN A 1 201 ? -12.594 2.482 0.502 1.00 86.75 201 ASN A N 1
ATOM 1520 C CA . ASN A 1 201 ? -13.261 2.042 -0.723 1.00 86.75 201 ASN A CA 1
ATOM 1521 C C . ASN A 1 201 ? -14.145 3.176 -1.287 1.00 86.75 201 ASN A C 1
ATOM 1523 O O . ASN A 1 201 ? -15.198 3.436 -0.697 1.00 86.75 201 ASN A O 1
ATOM 1527 N N . PRO A 1 202 ? -13.745 3.845 -2.386 1.00 87.06 202 PRO A N 1
ATOM 1528 C CA . PRO A 1 202 ? -12.472 3.669 -3.091 1.00 87.06 202 PRO A CA 1
ATOM 1529 C C . PRO A 1 202 ? -11.279 4.211 -2.275 1.00 87.06 202 PRO A C 1
ATOM 1531 O O . PRO A 1 202 ? -11.476 5.032 -1.371 1.00 87.06 202 PRO A O 1
ATOM 1534 N N . PRO A 1 203 ? -10.042 3.772 -2.568 1.00 89.25 203 PRO A N 1
ATOM 1535 C CA . PRO A 1 203 ? -8.850 4.385 -1.996 1.00 89.25 203 PRO A CA 1
ATOM 1536 C C . PRO A 1 203 ? -8.799 5.871 -2.353 1.00 89.25 203 PRO A C 1
ATOM 1538 O O . PRO A 1 203 ? -9.109 6.252 -3.481 1.00 89.25 203 PRO A O 1
ATOM 1541 N N . ALA A 1 204 ? -8.414 6.710 -1.392 1.00 90.25 204 ALA A N 1
ATOM 1542 C CA . ALA A 1 204 ? -8.373 8.156 -1.587 1.00 90.25 204 ALA A CA 1
ATOM 1543 C C . ALA A 1 204 ? -6.930 8.652 -1.559 1.00 90.25 204 ALA A C 1
ATOM 1545 O O . ALA A 1 204 ? -6.242 8.537 -0.542 1.00 90.25 204 ALA A O 1
ATOM 1546 N N . GLU A 1 205 ? -6.474 9.222 -2.669 1.00 89.69 205 GLU A N 1
ATOM 1547 C CA . GLU A 1 205 ? -5.194 9.913 -2.715 1.00 89.69 205 GLU A CA 1
ATOM 1548 C C . GLU A 1 205 ? -5.287 11.216 -1.919 1.00 89.69 205 GLU A C 1
ATOM 1550 O O . GLU A 1 205 ? -6.090 12.095 -2.220 1.00 89.69 205 GLU A O 1
ATOM 1555 N N . ILE A 1 206 ? -4.466 11.326 -0.878 1.00 89.94 206 ILE A N 1
ATOM 1556 C CA . ILE A 1 206 ? -4.415 12.511 -0.019 1.00 89.94 206 ILE A CA 1
ATOM 1557 C C . ILE A 1 206 ? -3.340 13.475 -0.507 1.00 89.94 206 ILE A C 1
ATOM 1559 O O . ILE A 1 206 ? -3.481 14.693 -0.398 1.00 89.94 206 ILE A O 1
ATOM 1563 N N . CYS A 1 207 ? -2.246 12.934 -1.039 1.00 88.06 207 CYS A N 1
ATOM 1564 C CA . CYS A 1 207 ? -1.227 13.728 -1.692 1.00 88.06 207 CYS A CA 1
ATOM 1565 C C . CYS A 1 207 ? -0.384 12.898 -2.650 1.00 88.06 207 CYS A C 1
ATOM 1567 O O . CYS A 1 207 ? -0.129 11.719 -2.400 1.00 88.06 207 CYS A O 1
ATOM 1569 N N . ASN A 1 208 ? 0.133 13.559 -3.684 1.00 87.19 208 ASN A N 1
ATOM 1570 C CA . ASN A 1 208 ? 1.029 12.961 -4.658 1.00 87.19 208 ASN A CA 1
ATOM 1571 C C . ASN A 1 208 ? 2.139 13.936 -5.063 1.00 87.19 208 ASN A C 1
ATOM 1573 O O . ASN A 1 208 ? 1.997 14.738 -5.981 1.00 87.19 208 ASN A O 1
ATOM 1577 N N . GLN A 1 209 ? 3.267 13.872 -4.352 1.00 85.31 209 GLN A N 1
ATOM 1578 C CA . GLN A 1 209 ? 4.452 14.682 -4.660 1.00 85.31 209 GLN A CA 1
ATOM 1579 C C . GLN A 1 209 ? 5.481 13.953 -5.523 1.00 85.31 209 GLN A C 1
ATOM 1581 O O . GLN A 1 209 ? 6.467 14.558 -5.946 1.00 85.31 209 GLN A O 1
ATOM 1586 N N . ILE A 1 210 ? 5.291 12.650 -5.736 1.00 80.06 210 ILE A N 1
ATOM 1587 C CA . ILE A 1 210 ? 6.120 11.858 -6.652 1.00 80.06 210 ILE A CA 1
ATOM 1588 C C . ILE A 1 210 ? 5.686 12.065 -8.110 1.00 80.06 210 ILE A C 1
ATOM 1590 O O . ILE A 1 210 ? 6.496 11.860 -9.010 1.00 80.06 210 ILE A O 1
ATOM 1594 N N . GLY A 1 211 ? 4.469 12.578 -8.315 1.00 67.25 211 GLY A N 1
ATOM 1595 C CA . GLY A 1 211 ? 3.889 12.878 -9.616 1.00 67.25 211 GLY A CA 1
ATOM 1596 C C . GLY A 1 211 ? 2.924 11.789 -10.070 1.00 67.25 211 GLY A C 1
ATOM 1597 O O . GLY A 1 211 ? 2.917 10.671 -9.555 1.00 67.25 211 GLY A O 1
ATOM 1598 N N . ASP A 1 212 ? 2.078 12.140 -11.031 1.00 57.69 212 ASP A N 1
ATOM 1599 C CA . ASP A 1 212 ? 1.198 11.184 -11.685 1.00 57.69 212 ASP A CA 1
ATOM 1600 C C . ASP A 1 212 ? 1.973 10.439 -12.784 1.00 57.69 212 ASP A C 1
ATOM 1602 O O . ASP A 1 212 ? 2.421 11.038 -13.765 1.00 57.69 212 ASP A O 1
ATOM 1606 N N . TYR A 1 213 ? 2.158 9.131 -12.604 1.00 52.88 213 TYR A N 1
ATOM 1607 C CA . TYR A 1 213 ? 2.787 8.265 -13.602 1.00 52.88 213 TYR A CA 1
ATOM 1608 C C . TYR A 1 213 ? 1.805 7.830 -14.703 1.00 52.88 213 TYR A C 1
ATOM 1610 O O . TYR A 1 213 ? 2.223 7.150 -15.637 1.00 52.88 213 TYR A O 1
ATOM 1618 N N . SER A 1 214 ? 0.533 8.250 -14.646 1.00 42.22 214 SER A N 1
ATOM 1619 C CA . SER A 1 214 ? -0.500 7.903 -15.638 1.00 42.22 214 SER A CA 1
ATOM 1620 C C . SER A 1 214 ? -0.187 8.400 -17.054 1.00 42.22 214 SER A C 1
ATOM 1622 O O . SER A 1 214 ? -0.739 7.878 -18.014 1.00 42.22 214 SER A O 1
ATOM 1624 N N . ASN A 1 215 ? 0.732 9.362 -17.204 1.00 40.81 215 ASN A N 1
ATOM 1625 C CA . ASN A 1 215 ? 1.193 9.867 -18.505 1.00 40.81 215 ASN A CA 1
ATOM 1626 C C . ASN A 1 215 ? 2.441 9.142 -19.051 1.00 40.81 215 ASN A C 1
ATOM 1628 O O . ASN A 1 215 ? 3.026 9.598 -20.032 1.00 40.81 215 ASN A O 1
ATOM 1632 N N . LEU A 1 216 ? 2.902 8.064 -18.404 1.00 36.19 216 LEU A N 1
ATOM 1633 C CA . LEU A 1 216 ? 4.034 7.248 -18.872 1.00 36.19 216 LEU A CA 1
ATOM 1634 C C . LEU A 1 216 ? 3.609 6.023 -19.705 1.00 36.19 216 LEU A C 1
ATOM 1636 O O . LEU A 1 216 ? 4.434 5.131 -19.917 1.00 36.19 216 LEU A O 1
ATOM 1640 N N . MET A 1 217 ? 2.362 5.983 -20.186 1.00 30.59 217 MET A N 1
ATOM 1641 C CA . MET A 1 217 ? 1.878 5.010 -21.173 1.00 30.59 217 MET A CA 1
ATOM 1642 C C . MET A 1 217 ? 1.479 5.692 -22.477 1.00 30.59 217 MET A C 1
ATOM 1644 O O . MET A 1 217 ? 0.845 6.768 -22.405 1.00 30.59 217 MET A O 1
#

Radius of gyration: 30.06 Å; chains: 1; bounding box: 50×86×77 Å

Foldseek 3Di:
DPPVPPVDDPPVVVVVVVVVVVVVVVVVVVVVVVVVVPDDDDDDDDPPDDDDDDDDDDDDDDDDDDDDDDDDDDDPPPPPDPPPPCPPPQVLNVVLCQPPPPDPFKDWFAWDWDADPQGIKTKTQCCCFQQFRIKIWGFGDDQFTKIKIWTQGPVRDIDIDIDGDAWTWMGGPNGIKTKHADDPDPDPVRRSFIWIWGPDVVIRTSDGRVDDCVVVD

Secondary structure (DSSP, 8-state):
--TTTSTT--HHHHHHHHHHHHHHHHHHHHHHHHHHTT-------S-----------PPP------------------------------HHHHTTTTTSTT--SEEEEPPEEEEETTEEEEEEE-TTGGGEEEEEEEE-SSTTPEEEEEEEETTS-EEEEEEES-EEEEEETTEEEEEEE-SS-SSHHHHT-EEEEE-SSS-EEEEESS--GGG--

Sequence (217 aa):
MWRKNYGGGGASELKRLRLLEEESRKLKQLVADLSLDKAMPQEVVNDVIHTQGVFMKIKSVGCVAFALFFITGCTVVSAGAAMSAPSGASLCEESRGWGGAGSTQAIQVNPQVSEDDSGRSYRFDLGGRGGLKRLDASCGWGSYAECSFEAVRSDGASYRFSEMSTFGLWETKEGLYLVYRIVAPKEKAAEGKRRVVRVGNPPAEICNQIGDYSNLM

pLDDT: mean 70.31, std 23.03, range [27.09, 97.81]

Organism: Xanthomonas campestris pv. phaseoli (NCBI:txid317013)